Protein AF-X1IFI6-F1 (afdb_monomer_lite)

Foldseek 3Di:
DDDCQQQVQLPDPLQWKKWKAFFADPDLFGQQIAIDSHDDALDPRHPVGGIDIDIQKDQADPPDDPVPDDPQNPAPAFFDPVRNRIGGPDDPVVVVVLCVLQVADEDDHDQFPLPRYHYSLLVQLLVQLLSNDPVNRVVCVVVSNNGDDDDDHHSDSVVSSVSSQNSQQVNCVRVVNQVSCSHCVNVVNDPGPVVCQLDDDDDDPDDADDDDDDPPPQDDPNGGDDDPPPDDRDDD

InterPro domains:
  IPR041635 Type ISP restriction-modification enzyme LLaBIII, C-terminal specificity domain [PF18135] (1-227)

Secondary structure (DSSP, 8-state):
---HHHHGGG-TT----EEEEESS--SSS---EEEESS---TTTT-SSS-EEEEESEE---TTS-TT---GGG---SPPBGGGTTBEE---HHHHHHHHHHHT-EE-SSSS--SSSEE-HHHHHHHHHHHHH-HHHHHHTHHHHHHSS--PPPP--HHHHHHHHHHHHHHHHHHHT-TT-TTSTTTTTSS--TTTT-S------SS--------GGGSEETTEE----TT------

Organism: NCBI:txid412755

Radius of gyration: 20.92 Å; chains: 1; bounding box: 62×53×45 Å

Structure (mmCIF, N/CA/C/O backbone):
data_AF-X1IFI6-F1
#
_entry.id   AF-X1IFI6-F1
#
loop_
_atom_site.group_PDB
_atom_site.id
_atom_site.type_symbol
_atom_site.label_atom_id
_atom_site.label_alt_id
_atom_site.label_comp_id
_atom_site.label_asym_id
_atom_site.label_entity_id
_atom_site.label_seq_id
_atom_site.pdbx_PDB_ins_code
_atom_site.Cartn_x
_atom_site.Cartn_y
_atom_site.Cartn_z
_atom_site.occupancy
_atom_site.B_iso_or_equiv
_atom_site.auth_seq_id
_atom_site.auth_comp_id
_atom_site.auth_asym_id
_atom_site.auth_atom_id
_atom_site.pdbx_PDB_model_num
ATOM 1 N N . MET A 1 1 ? 14.372 17.652 -4.941 1.00 57.59 1 MET A N 1
ATOM 2 C CA . MET A 1 1 ? 14.689 17.939 -3.528 1.00 57.59 1 MET A CA 1
ATOM 3 C C . MET A 1 1 ? 14.088 16.842 -2.670 1.00 57.59 1 MET A C 1
ATOM 5 O O . MET A 1 1 ? 13.014 16.372 -3.042 1.00 57.59 1 MET A O 1
ATOM 9 N N . PRO A 1 2 ? 14.769 16.416 -1.592 1.00 69.88 2 PRO A N 1
ATOM 10 C CA . PRO A 1 2 ? 14.169 15.534 -0.595 1.00 69.88 2 PRO A CA 1
ATOM 11 C C . PRO A 1 2 ? 12.887 16.169 -0.037 1.00 69.88 2 PRO A C 1
ATOM 13 O O . PRO A 1 2 ? 12.758 17.394 -0.029 1.00 69.88 2 PRO A O 1
ATOM 16 N N . ARG A 1 3 ? 11.942 15.328 0.391 1.00 82.50 3 ARG A N 1
ATOM 17 C CA . ARG A 1 3 ? 10.653 15.720 0.984 1.00 82.50 3 ARG A CA 1
ATOM 18 C C . ARG A 1 3 ? 10.618 15.228 2.436 1.00 82.50 3 ARG A C 1
ATOM 20 O O . ARG A 1 3 ? 10.040 14.164 2.682 1.00 82.50 3 ARG A O 1
ATOM 27 N N . PRO A 1 4 ? 11.304 15.901 3.385 1.00 82.94 4 PRO A N 1
ATOM 28 C CA . PRO A 1 4 ? 11.378 15.461 4.781 1.00 82.94 4 PRO A CA 1
ATOM 29 C C . PRO A 1 4 ? 10.005 15.222 5.414 1.00 82.94 4 PRO A C 1
ATOM 31 O O . PRO A 1 4 ? 9.848 14.296 6.204 1.00 82.94 4 PRO A O 1
ATOM 34 N N . GLU A 1 5 ? 9.002 15.999 5.007 1.00 81.81 5 GLU A N 1
ATOM 35 C CA . GLU A 1 5 ? 7.602 15.901 5.418 1.00 81.81 5 GLU A CA 1
ATOM 36 C C . GLU A 1 5 ? 6.941 14.558 5.064 1.00 81.81 5 GLU A C 1
ATOM 38 O O . GLU A 1 5 ? 5.978 14.169 5.712 1.00 81.81 5 GLU A O 1
ATOM 43 N N . ILE A 1 6 ? 7.474 13.818 4.086 1.00 86.75 6 ILE A N 1
ATOM 44 C CA . ILE A 1 6 ? 7.033 12.454 3.749 1.00 86.75 6 ILE A CA 1
ATOM 45 C C . ILE A 1 6 ? 8.035 11.423 4.260 1.00 86.75 6 ILE A C 1
ATOM 47 O O . ILE A 1 6 ? 7.651 10.426 4.868 1.00 86.75 6 ILE A O 1
ATOM 51 N N . MET A 1 7 ? 9.326 11.660 4.020 1.00 88.50 7 MET A N 1
ATOM 52 C CA . MET A 1 7 ? 10.388 10.674 4.229 1.00 88.50 7 MET A CA 1
ATOM 53 C C . MET A 1 7 ? 10.542 10.248 5.696 1.00 88.50 7 MET A C 1
ATOM 55 O O . MET A 1 7 ? 10.889 9.096 5.953 1.00 88.50 7 MET A O 1
ATOM 59 N N . HIS A 1 8 ? 10.235 11.119 6.665 1.00 87.75 8 HIS A N 1
ATOM 60 C CA . HIS A 1 8 ? 10.330 10.775 8.090 1.00 87.75 8 HIS A CA 1
ATOM 61 C C . HIS A 1 8 ? 9.394 9.629 8.518 1.00 87.75 8 HIS A C 1
ATOM 63 O O . HIS A 1 8 ? 9.669 8.950 9.511 1.00 87.75 8 HIS A O 1
ATOM 69 N N . ASN A 1 9 ? 8.323 9.376 7.755 1.00 90.56 9 ASN A N 1
ATOM 70 C CA . ASN A 1 9 ? 7.377 8.283 7.997 1.00 90.56 9 ASN A CA 1
ATOM 71 C C . ASN A 1 9 ? 7.974 6.892 7.728 1.00 90.56 9 ASN A C 1
ATOM 73 O O . ASN A 1 9 ? 7.346 5.890 8.059 1.00 90.56 9 ASN A O 1
ATOM 77 N N . PHE A 1 10 ? 9.175 6.828 7.146 1.00 91.44 10 PHE A N 1
ATOM 78 C CA . PHE A 1 10 ? 9.903 5.593 6.839 1.00 91.44 10 PHE A CA 1
ATOM 79 C C . PHE A 1 10 ? 11.212 5.450 7.638 1.00 91.44 10 PHE A C 1
ATOM 81 O O . PHE A 1 10 ? 11.933 4.470 7.473 1.00 91.44 10 PHE A O 1
ATOM 88 N N . LEU A 1 11 ? 11.552 6.422 8.494 1.00 89.12 11 LEU A N 1
ATOM 89 C CA . LEU A 1 11 ? 12.776 6.395 9.304 1.00 89.12 11 LEU A CA 1
ATOM 90 C C . LEU A 1 11 ? 12.615 5.557 10.578 1.00 89.12 11 LEU A C 1
ATOM 92 O O . LEU A 1 11 ? 11.513 5.401 11.096 1.00 89.12 11 LEU A O 1
ATOM 96 N N . GLY A 1 12 ? 13.736 5.085 11.131 1.00 79.06 12 GLY A N 1
ATOM 97 C CA . GLY A 1 12 ? 13.790 4.505 12.479 1.00 79.06 12 GLY A CA 1
ATOM 98 C C . GLY A 1 12 ? 13.181 3.109 12.610 1.00 79.06 12 GLY A C 1
ATOM 99 O O . GLY A 1 12 ? 12.705 2.769 13.686 1.00 79.06 12 GLY A O 1
ATOM 100 N N . ASN A 1 13 ? 13.162 2.317 11.529 1.00 70.88 13 ASN A N 1
ATOM 101 C CA . ASN A 1 13 ? 12.618 0.950 11.507 1.00 70.88 13 ASN A CA 1
ATOM 102 C C . ASN A 1 13 ? 11.169 0.841 12.016 1.00 70.88 13 ASN A C 1
ATOM 104 O O . ASN A 1 13 ? 10.753 -0.198 12.516 1.00 70.88 13 ASN A O 1
ATOM 108 N N . LYS A 1 14 ? 10.374 1.904 11.841 1.00 78.44 14 LYS A N 1
ATOM 109 C CA . LYS A 1 14 ? 8.977 1.987 12.295 1.00 78.44 14 LYS A CA 1
ATOM 110 C C . LYS A 1 14 ? 8.018 1.000 11.608 1.00 78.44 14 LYS A C 1
ATOM 112 O O . LYS A 1 14 ? 6.869 0.900 12.029 1.00 78.44 14 LYS A O 1
ATOM 117 N N . GLY A 1 15 ? 8.466 0.306 10.556 1.00 84.00 15 GLY A N 1
ATOM 118 C CA . GLY A 1 15 ? 7.678 -0.702 9.843 1.00 84.00 15 GLY A CA 1
ATOM 119 C C . GLY A 1 15 ? 6.457 -0.115 9.132 1.00 84.00 15 GLY A C 1
ATOM 120 O O . GLY A 1 15 ? 5.329 -0.505 9.423 1.00 84.00 15 GLY A O 1
ATOM 121 N N . ASN A 1 16 ? 6.674 0.837 8.221 1.00 93.50 16 ASN A N 1
ATOM 122 C CA . ASN A 1 16 ? 5.611 1.464 7.430 1.00 93.50 16 ASN A CA 1
ATOM 123 C C . ASN A 1 16 ? 5.597 0.922 5.996 1.00 93.50 16 ASN A C 1
ATOM 125 O O . ASN A 1 16 ? 6.644 0.555 5.470 1.00 93.50 16 ASN A O 1
ATOM 129 N N . LEU A 1 17 ? 4.429 0.914 5.357 1.00 95.81 17 LEU A N 1
ATOM 130 C CA . LEU A 1 17 ? 4.275 0.601 3.937 1.00 95.81 17 LEU A CA 1
ATOM 131 C C . LEU A 1 17 ? 4.075 1.892 3.150 1.00 95.81 17 LEU A C 1
ATOM 133 O O . LEU A 1 17 ? 3.423 2.820 3.616 1.00 95.81 17 LEU A O 1
ATOM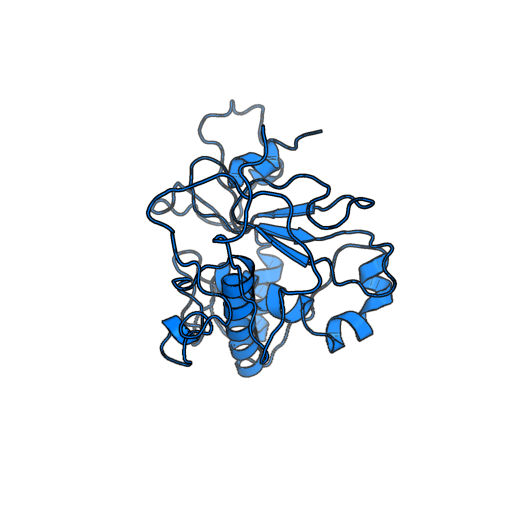 137 N N . GLY A 1 18 ? 4.630 1.956 1.948 1.00 96.50 18 GLY A N 1
ATOM 138 C CA . GLY A 1 18 ? 4.489 3.081 1.038 1.00 96.50 18 GLY A CA 1
ATOM 139 C C . GLY A 1 18 ? 4.121 2.601 -0.352 1.00 96.50 18 GLY A C 1
ATOM 140 O O . GLY A 1 18 ? 4.789 1.726 -0.898 1.00 96.50 18 GLY A O 1
ATOM 141 N N . LEU A 1 19 ? 3.079 3.186 -0.937 1.00 97.50 19 LEU A N 1
ATOM 142 C CA . LEU A 1 19 ? 2.723 2.949 -2.330 1.00 97.50 19 LEU A CA 1
ATOM 143 C C . LEU A 1 19 ? 3.492 3.923 -3.221 1.00 97.50 19 LEU A C 1
ATOM 145 O O . LEU A 1 19 ? 3.239 5.129 -3.199 1.00 97.50 19 LEU A O 1
ATOM 149 N N . CYS A 1 20 ? 4.407 3.393 -4.020 1.00 96.69 20 CYS A N 1
ATOM 150 C CA . CYS A 1 20 ? 5.098 4.118 -5.071 1.00 96.69 20 CYS A CA 1
ATOM 151 C C . CYS A 1 20 ? 4.259 4.115 -6.353 1.00 96.69 20 CYS A C 1
ATOM 153 O O . CYS A 1 20 ? 3.828 3.056 -6.810 1.00 96.69 20 CYS A O 1
ATOM 155 N N . PHE A 1 21 ? 4.068 5.284 -6.967 1.00 95.12 21 PHE A N 1
ATOM 156 C CA . PHE A 1 21 ? 3.337 5.413 -8.233 1.00 95.12 21 PHE A CA 1
ATOM 157 C C . PHE A 1 21 ? 3.748 6.658 -9.032 1.00 95.12 21 PHE A C 1
ATOM 159 O O . PHE A 1 21 ? 4.293 7.625 -8.495 1.00 95.12 21 PHE A O 1
ATOM 166 N N . ILE A 1 22 ? 3.440 6.674 -10.329 1.00 93.50 22 ILE A N 1
ATOM 167 C CA . ILE A 1 22 ? 3.661 7.832 -11.208 1.00 93.50 22 ILE A CA 1
ATOM 168 C C . ILE A 1 22 ? 2.318 8.511 -11.494 1.00 93.50 22 ILE A C 1
ATOM 170 O O . ILE A 1 22 ? 1.383 7.863 -11.947 1.00 93.50 22 ILE A O 1
ATOM 174 N N . ARG A 1 23 ? 2.226 9.828 -11.263 1.00 90.31 23 ARG A N 1
ATOM 175 C CA . ARG A 1 23 ? 1.002 10.612 -11.534 1.00 90.31 23 ARG A CA 1
ATOM 176 C C . ARG A 1 23 ? 0.729 10.806 -13.029 1.00 90.31 23 ARG A C 1
ATOM 178 O O . ARG A 1 23 ? -0.414 10.909 -13.438 1.00 90.31 23 ARG A O 1
ATOM 185 N N . ARG A 1 24 ? 1.783 10.962 -13.829 1.00 88.31 24 ARG A N 1
ATOM 186 C CA . ARG A 1 24 ? 1.699 11.222 -15.272 1.00 88.31 24 ARG A CA 1
ATOM 187 C C . ARG A 1 24 ? 2.646 10.290 -16.005 1.00 88.31 24 ARG A C 1
ATOM 189 O O . ARG A 1 24 ? 3.791 10.657 -16.258 1.00 88.31 24 ARG A O 1
ATOM 196 N N . SER A 1 25 ? 2.202 9.056 -16.227 1.00 85.56 25 SER A N 1
ATOM 197 C CA . SER A 1 25 ? 3.025 8.056 -16.905 1.00 85.56 25 SER A CA 1
ATOM 198 C C . SER A 1 25 ? 3.090 8.346 -18.401 1.00 85.56 25 SER A C 1
ATOM 200 O O . SER A 1 25 ? 2.081 8.640 -19.036 1.00 85.56 25 SER A O 1
ATOM 202 N N . ARG A 1 26 ? 4.292 8.236 -18.970 1.00 83.06 26 ARG A N 1
ATOM 203 C CA . ARG A 1 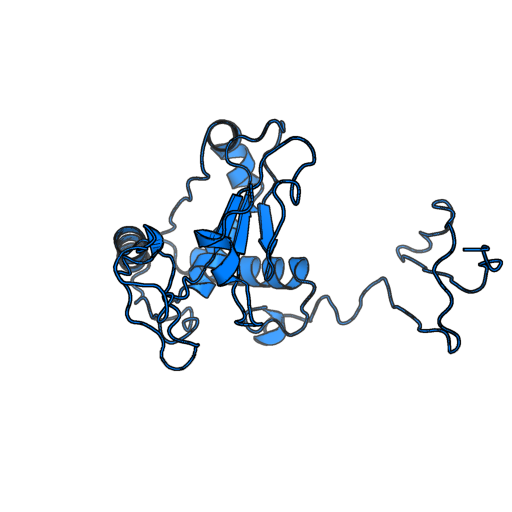26 ? 4.514 8.303 -20.423 1.00 83.06 26 ARG A CA 1
ATOM 204 C C . ARG A 1 26 ? 4.417 6.944 -21.109 1.00 83.06 26 ARG A C 1
ATOM 206 O O . ARG A 1 26 ? 4.484 6.879 -22.334 1.00 83.06 26 ARG A O 1
ATOM 213 N N . GLY A 1 27 ? 4.311 5.867 -20.333 1.00 80.00 27 GLY A N 1
ATOM 214 C CA . GLY A 1 27 ? 4.168 4.521 -20.868 1.00 80.00 27 GLY A CA 1
ATOM 215 C C . GLY A 1 27 ? 2.843 4.349 -21.607 1.00 80.00 27 GLY A C 1
ATOM 216 O O . GLY A 1 27 ? 1.820 4.911 -21.219 1.00 80.00 27 GLY A O 1
ATOM 217 N N . GLN A 1 28 ? 2.851 3.526 -22.658 1.00 79.56 28 GLN A N 1
ATOM 218 C CA . GLN A 1 28 ? 1.612 3.108 -23.325 1.00 79.56 28 GLN A CA 1
ATOM 219 C C . GLN A 1 28 ? 0.710 2.320 -22.366 1.00 79.56 28 GLN A C 1
ATOM 221 O O . GLN A 1 28 ? -0.505 2.509 -22.359 1.00 79.56 28 GLN A O 1
ATOM 226 N N . VAL A 1 29 ? 1.332 1.501 -21.513 1.00 83.38 29 VAL A N 1
ATOM 227 C CA . VAL A 1 29 ? 0.691 0.768 -20.420 1.00 83.38 29 VAL A CA 1
ATOM 228 C C . VAL A 1 29 ? 1.174 1.350 -19.098 1.00 83.38 29 VAL A C 1
ATOM 230 O O . VAL A 1 29 ? 2.378 1.429 -18.853 1.00 83.38 29 VAL A O 1
ATOM 233 N N . VAL A 1 30 ? 0.241 1.746 -18.233 1.00 87.75 30 VAL A N 1
ATOM 234 C CA . VAL A 1 30 ? 0.571 2.247 -16.895 1.00 87.75 30 VAL A CA 1
ATOM 235 C C . VAL A 1 30 ? 0.668 1.069 -15.936 1.00 87.75 30 VAL A C 1
ATOM 237 O O . VAL A 1 30 ? -0.348 0.559 -15.485 1.00 87.75 30 VAL A O 1
ATOM 240 N N . SER A 1 31 ? 1.884 0.618 -15.637 1.00 87.81 31 SER A N 1
ATOM 241 C CA . SER A 1 31 ? 2.146 -0.506 -14.719 1.00 87.81 31 SER A CA 1
ATOM 242 C C . SER A 1 31 ? 3.127 -0.160 -13.600 1.00 87.81 31 SER A C 1
ATOM 244 O O . SER A 1 31 ? 3.593 -1.039 -12.886 1.00 87.81 31 SER A O 1
ATOM 246 N N . ASN A 1 32 ? 3.485 1.115 -13.476 1.00 92.06 32 ASN A N 1
ATOM 247 C CA . ASN A 1 32 ? 4.507 1.599 -12.560 1.00 92.06 32 ASN A CA 1
ATOM 248 C C . ASN A 1 32 ? 3.911 1.805 -11.160 1.00 92.06 32 ASN A C 1
ATOM 250 O O . ASN A 1 32 ? 3.729 2.940 -10.716 1.00 92.06 32 ASN A O 1
ATOM 254 N N . PHE A 1 33 ? 3.586 0.701 -10.493 1.00 95.56 33 PHE A N 1
ATOM 255 C CA . PHE A 1 33 ? 3.159 0.661 -9.099 1.00 95.56 33 PHE A CA 1
ATOM 256 C C . PHE A 1 33 ? 4.096 -0.265 -8.336 1.00 95.56 33 PHE A C 1
ATOM 258 O O . PHE A 1 33 ? 4.398 -1.359 -8.800 1.00 95.56 33 PHE A O 1
ATOM 265 N N . PHE A 1 34 ? 4.575 0.167 -7.177 1.00 97.31 34 PHE A N 1
ATOM 266 C CA . PHE A 1 34 ? 5.454 -0.658 -6.353 1.00 97.31 34 PHE A CA 1
ATOM 267 C C . PHE A 1 34 ? 5.228 -0.364 -4.877 1.00 97.31 34 PHE A C 1
ATOM 269 O O . PHE A 1 34 ? 4.773 0.722 -4.528 1.00 97.31 34 PHE A O 1
ATOM 276 N N . VAL A 1 35 ? 5.507 -1.331 -4.012 1.00 97.75 35 VAL A N 1
ATOM 277 C CA . VAL A 1 35 ? 5.446 -1.142 -2.561 1.00 97.75 35 VAL A CA 1
ATOM 278 C C . VAL A 1 35 ? 6.858 -0.941 -2.025 1.00 97.75 35 VAL A C 1
ATOM 280 O O . VAL A 1 35 ? 7.797 -1.577 -2.484 1.00 97.75 35 VAL A O 1
ATOM 283 N N . SER A 1 36 ? 7.028 -0.055 -1.052 1.00 95.44 36 SER A N 1
ATOM 284 C CA . SER A 1 36 ? 8.302 0.137 -0.362 1.00 95.44 36 SER A CA 1
ATOM 285 C C . SER A 1 36 ? 8.091 0.228 1.141 1.00 95.44 36 SER A C 1
ATOM 287 O O . SER A 1 36 ? 7.127 0.835 1.602 1.00 95.44 36 SER A O 1
ATOM 289 N N . LYS A 1 37 ? 9.032 -0.326 1.909 1.00 94.75 37 LYS A N 1
ATOM 290 C CA . LYS A 1 37 ? 9.160 -0.096 3.358 1.00 94.75 37 LYS A CA 1
ATOM 291 C C . LYS A 1 37 ? 10.175 0.989 3.715 1.00 94.75 37 LYS A C 1
ATOM 293 O O . LYS A 1 37 ? 10.352 1.332 4.882 1.00 94.75 37 LYS A O 1
ATOM 298 N N . HIS A 1 38 ? 10.847 1.534 2.707 1.00 92.81 38 HIS A N 1
ATOM 299 C CA . HIS A 1 38 ? 11.982 2.430 2.862 1.00 92.81 38 HIS A CA 1
ATOM 300 C C . HIS A 1 38 ? 11.767 3.744 2.120 1.00 92.81 38 HIS A C 1
ATOM 302 O O . HIS A 1 38 ? 10.910 3.865 1.240 1.00 92.81 38 HIS A O 1
ATOM 308 N N . ILE A 1 39 ? 12.602 4.727 2.457 1.00 92.81 39 ILE A N 1
ATOM 309 C CA . ILE A 1 39 ? 12.714 5.959 1.682 1.00 92.81 39 ILE A CA 1
ATOM 310 C C . ILE A 1 39 ? 13.127 5.595 0.258 1.00 92.81 39 ILE A C 1
ATOM 312 O O . ILE A 1 39 ? 14.139 4.932 0.045 1.00 92.81 39 ILE A O 1
ATOM 316 N N . THR A 1 40 ? 12.352 6.071 -0.707 1.00 91.56 40 THR A N 1
ATOM 317 C CA . THR A 1 40 ? 12.642 5.900 -2.126 1.00 91.56 40 THR A CA 1
ATOM 318 C C . THR A 1 40 ? 13.089 7.214 -2.739 1.00 91.56 40 THR A C 1
ATOM 320 O O . THR A 1 40 ? 12.649 8.298 -2.339 1.00 91.56 40 THR A O 1
ATOM 323 N N . ASP A 1 41 ? 13.938 7.127 -3.755 1.00 91.25 41 ASP A N 1
ATOM 324 C CA . ASP A 1 41 ? 14.225 8.265 -4.610 1.00 91.25 41 ASP A CA 1
ATOM 325 C C . ASP A 1 41 ? 13.118 8.442 -5.671 1.00 91.25 41 ASP A C 1
ATOM 327 O O . ASP A 1 41 ? 12.197 7.633 -5.806 1.00 91.25 41 ASP A O 1
ATOM 331 N N . LYS A 1 42 ? 13.191 9.536 -6.433 1.00 90.19 42 LYS A N 1
ATOM 332 C CA . LYS A 1 42 ? 12.172 9.873 -7.438 1.00 90.19 42 LYS A CA 1
ATOM 333 C C . LYS A 1 42 ? 12.167 8.932 -8.651 1.00 90.19 42 LYS A C 1
ATOM 335 O O . LYS A 1 42 ? 11.184 8.929 -9.380 1.00 90.19 42 LYS A O 1
ATOM 340 N N . THR A 1 43 ? 13.249 8.197 -8.899 1.00 92.19 43 THR A N 1
ATOM 341 C CA . THR A 1 43 ? 13.441 7.355 -10.088 1.00 92.19 43 THR A CA 1
ATOM 342 C C . THR A 1 43 ? 13.202 5.868 -9.842 1.00 92.19 43 THR A C 1
ATOM 344 O O . THR A 1 43 ? 13.308 5.083 -10.781 1.00 92.19 43 THR A O 1
ATOM 347 N N . ILE A 1 44 ? 12.787 5.487 -8.627 1.00 92.88 44 ILE A N 1
ATOM 348 C CA . ILE A 1 44 ? 12.523 4.095 -8.220 1.00 92.88 44 ILE A CA 1
ATOM 349 C C . ILE A 1 44 ? 11.631 3.307 -9.197 1.00 92.88 44 ILE A C 1
ATOM 351 O O . ILE A 1 44 ? 11.779 2.099 -9.330 1.00 92.88 44 ILE A O 1
ATOM 355 N N . LEU A 1 45 ? 10.726 3.984 -9.913 1.00 92.38 45 LEU A N 1
ATOM 356 C CA . LEU A 1 45 ? 9.826 3.362 -10.894 1.00 92.38 45 LEU A CA 1
ATOM 357 C C . LEU A 1 45 ? 10.188 3.623 -12.360 1.00 92.38 45 LEU A C 1
ATOM 359 O O . LEU A 1 45 ? 9.651 2.961 -13.249 1.00 92.38 45 LEU A O 1
ATOM 363 N N . SER A 1 46 ? 10.988 4.652 -12.629 1.00 89.81 46 SER A N 1
ATOM 364 C CA . SER A 1 46 ? 11.300 5.128 -13.977 1.00 89.81 46 SER A CA 1
ATOM 365 C C . SER A 1 46 ? 12.462 6.109 -13.904 1.00 89.81 46 SER A C 1
ATOM 367 O O . SER A 1 46 ? 12.427 7.065 -13.132 1.00 89.81 46 SER A O 1
ATOM 369 N N . SER A 1 47 ? 13.465 5.927 -14.761 1.00 88.56 47 SER A N 1
ATOM 370 C CA . SER A 1 47 ? 14.584 6.870 -14.889 1.00 88.56 47 SER A CA 1
ATOM 371 C C . SER A 1 47 ? 14.165 8.215 -15.480 1.00 88.56 47 SER A C 1
ATOM 373 O O . SER A 1 47 ? 14.898 9.199 -15.379 1.00 88.56 47 SER A O 1
ATOM 375 N N . LEU A 1 48 ? 12.995 8.260 -16.114 1.00 87.50 48 LEU A N 1
ATOM 376 C CA . LEU A 1 48 ? 12.529 9.435 -16.818 1.00 87.50 48 LEU A CA 1
ATOM 377 C C . LEU A 1 48 ? 11.470 10.185 -15.998 1.00 87.50 48 LEU A C 1
ATOM 379 O O . LEU A 1 48 ? 11.375 11.409 -16.129 1.00 87.50 48 LEU A O 1
ATOM 383 N N . ASP A 1 49 ? 10.622 9.488 -15.237 1.00 88.81 49 ASP A N 1
ATOM 384 C CA . ASP A 1 49 ? 9.463 10.064 -14.542 1.00 88.81 49 ASP A CA 1
ATOM 385 C C . ASP A 1 49 ? 9.750 10.353 -13.065 1.00 88.81 49 ASP A C 1
ATOM 387 O O . ASP A 1 49 ? 10.706 9.853 -12.481 1.00 88.81 49 ASP A O 1
ATOM 391 N N . ASN A 1 50 ? 8.889 11.161 -12.445 1.00 90.31 50 ASN A N 1
ATOM 392 C CA . ASN A 1 50 ? 8.945 11.405 -11.007 1.00 90.31 50 ASN A CA 1
ATOM 393 C C . ASN A 1 50 ? 7.934 10.494 -10.298 1.00 90.31 50 ASN A C 1
ATOM 395 O O . ASN A 1 50 ? 6.722 10.733 -10.364 1.00 90.31 50 ASN A O 1
ATOM 399 N N . ALA A 1 51 ? 8.442 9.474 -9.613 1.00 92.62 51 ALA A N 1
ATOM 400 C CA . ALA A 1 51 ? 7.669 8.655 -8.696 1.00 92.62 51 ALA A CA 1
ATOM 401 C C . ALA A 1 51 ? 7.249 9.469 -7.463 1.00 92.62 51 ALA A C 1
ATOM 403 O O . ALA A 1 51 ? 7.992 10.308 -6.948 1.00 92.62 51 ALA A O 1
ATOM 404 N N . ASN A 1 52 ? 6.038 9.197 -6.996 1.00 93.00 52 ASN A N 1
ATOM 405 C CA . ASN A 1 52 ? 5.495 9.650 -5.724 1.00 93.00 52 ASN A CA 1
ATOM 406 C C . ASN A 1 52 ? 5.458 8.450 -4.784 1.00 93.00 52 ASN A C 1
ATOM 408 O O . ASN A 1 52 ? 5.353 7.320 -5.254 1.00 93.00 52 ASN A O 1
ATOM 412 N N . ILE A 1 53 ? 5.503 8.700 -3.479 1.00 93.88 53 ILE A N 1
ATOM 413 C CA . ILE A 1 53 ? 5.298 7.680 -2.453 1.00 93.88 53 ILE A CA 1
ATOM 414 C C . ILE A 1 53 ? 4.204 8.154 -1.498 1.00 93.88 53 ILE A C 1
ATOM 416 O O . ILE A 1 53 ? 4.286 9.258 -0.958 1.00 93.88 53 ILE A O 1
ATOM 420 N N . ALA A 1 54 ? 3.172 7.333 -1.319 1.00 94.25 54 ALA A N 1
ATOM 421 C CA . ALA A 1 54 ? 2.111 7.554 -0.344 1.00 94.25 54 ALA A CA 1
ATOM 422 C C . ALA A 1 54 ? 2.307 6.584 0.833 1.00 94.25 54 ALA A C 1
ATOM 424 O O . ALA A 1 54 ? 2.102 5.383 0.644 1.00 94.25 54 ALA A O 1
ATOM 425 N N . PRO A 1 55 ? 2.738 7.057 2.019 1.00 94.81 55 PRO A N 1
ATOM 426 C CA . PRO A 1 55 ? 2.838 6.204 3.199 1.00 94.81 55 PRO A CA 1
ATOM 427 C C . PRO A 1 55 ? 1.444 5.766 3.657 1.00 94.81 55 PRO A C 1
ATOM 429 O O . PRO A 1 55 ? 0.506 6.560 3.601 1.00 94.81 55 PRO A O 1
ATOM 432 N N . LEU A 1 56 ? 1.317 4.530 4.137 1.00 95.56 56 LEU A N 1
ATOM 433 C CA . LEU A 1 56 ? 0.093 4.003 4.739 1.00 95.56 56 LEU A CA 1
ATOM 434 C C . LEU A 1 56 ? -0.177 4.655 6.097 1.00 95.56 56 LEU A C 1
ATOM 436 O O . LEU A 1 56 ? -1.324 4.943 6.427 1.00 95.56 56 LEU A O 1
ATOM 440 N N . TYR A 1 57 ? 0.883 4.915 6.861 1.00 94.00 57 TYR A N 1
ATOM 441 C CA . TYR A 1 57 ? 0.809 5.575 8.159 1.00 94.00 57 TYR A CA 1
ATOM 442 C C . TYR A 1 57 ? 1.579 6.892 8.185 1.00 94.00 57 TYR A C 1
ATOM 444 O O . TYR A 1 57 ? 2.684 6.981 7.645 1.00 94.00 57 TYR A O 1
ATOM 452 N N . ILE A 1 58 ? 1.021 7.888 8.870 1.00 91.94 58 ILE A N 1
ATOM 453 C CA . ILE A 1 58 ? 1.731 9.098 9.283 1.00 91.94 58 ILE A CA 1
ATOM 454 C C . ILE A 1 58 ? 2.218 8.915 10.720 1.00 91.94 58 ILE A C 1
ATOM 456 O O . ILE A 1 58 ? 1.514 8.355 11.559 1.00 91.94 58 ILE A O 1
ATOM 460 N N . TYR A 1 59 ? 3.427 9.387 11.003 1.00 88.19 59 TYR A N 1
ATOM 461 C CA . TYR A 1 59 ? 4.026 9.417 12.331 1.00 88.19 59 TYR A CA 1
ATOM 462 C C . TYR A 1 59 ? 4.177 10.877 12.751 1.00 88.19 59 TYR A C 1
ATOM 464 O O . TYR A 1 59 ? 5.180 11.495 12.382 1.00 88.19 59 TYR A O 1
ATOM 472 N N . PRO A 1 60 ? 3.202 11.428 13.498 1.00 79.69 60 PRO A N 1
ATOM 473 C CA . PRO A 1 60 ? 3.234 12.816 13.933 1.00 79.69 60 PRO A CA 1
ATOM 474 C C . PRO A 1 60 ? 4.541 13.125 14.659 1.00 79.69 60 PRO A C 1
ATOM 476 O O . PRO A 1 60 ? 4.988 12.365 15.523 1.00 79.69 60 PRO A O 1
ATOM 479 N N . ASN A 1 61 ? 5.174 14.235 14.293 1.00 70.12 61 ASN A N 1
ATOM 480 C CA . ASN A 1 61 ? 6.424 14.641 14.911 1.00 70.12 61 ASN A CA 1
ATOM 481 C C . ASN A 1 61 ? 6.121 15.323 16.253 1.00 70.12 61 ASN A C 1
ATOM 483 O O . ASN A 1 61 ? 5.701 16.477 16.292 1.00 70.12 61 ASN A O 1
ATOM 487 N N . ILE A 1 62 ? 6.296 14.590 17.354 1.00 58.66 62 ILE A N 1
ATOM 488 C CA . ILE A 1 62 ? 5.997 15.078 18.711 1.00 58.66 62 ILE A CA 1
ATOM 489 C C . ILE A 1 62 ? 6.964 16.215 19.113 1.00 58.66 62 ILE A C 1
ATOM 491 O O . ILE A 1 62 ? 6.592 17.084 19.896 1.00 58.66 62 ILE A O 1
ATOM 495 N N . ASP A 1 63 ? 8.160 16.261 18.510 1.00 53.94 63 ASP A N 1
ATOM 496 C CA . ASP A 1 63 ? 9.252 17.176 18.876 1.00 53.94 63 ASP A CA 1
ATOM 497 C C . ASP A 1 63 ? 9.384 18.421 17.976 1.00 53.94 63 ASP A C 1
ATOM 499 O O . ASP A 1 63 ? 10.291 19.234 18.167 1.00 53.94 63 ASP A O 1
ATOM 503 N N . SER A 1 64 ? 8.526 18.606 16.966 1.00 52.28 64 SER A N 1
ATOM 504 C CA . SER A 1 64 ? 8.593 19.814 16.132 1.00 52.28 64 SER A CA 1
ATOM 505 C C . SER A 1 64 ? 7.854 20.979 16.783 1.00 52.28 64 SER A C 1
ATOM 507 O O . SER A 1 64 ? 6.655 20.873 17.037 1.00 52.28 64 SER A O 1
ATOM 509 N N . ASP A 1 65 ? 8.559 22.102 16.980 1.00 50.31 65 ASP A N 1
ATOM 510 C CA . ASP A 1 65 ? 7.992 23.408 17.341 1.00 50.31 65 ASP A CA 1
ATOM 511 C C . ASP A 1 65 ? 6.611 23.608 16.705 1.00 50.31 65 ASP A C 1
ATOM 513 O O . ASP A 1 65 ? 6.448 23.420 15.495 1.00 50.31 65 ASP A O 1
ATOM 517 N N . ALA A 1 66 ? 5.632 24.063 17.492 1.00 51.12 66 ALA A N 1
ATOM 518 C CA . ALA A 1 66 ? 4.238 24.262 17.077 1.00 51.12 66 ALA A CA 1
ATOM 519 C C . ALA A 1 66 ? 4.053 25.116 15.797 1.00 51.12 66 ALA A C 1
ATOM 521 O O . ALA A 1 66 ? 2.969 25.135 15.214 1.00 51.12 66 ALA A O 1
ATOM 522 N N . HIS A 1 67 ? 5.111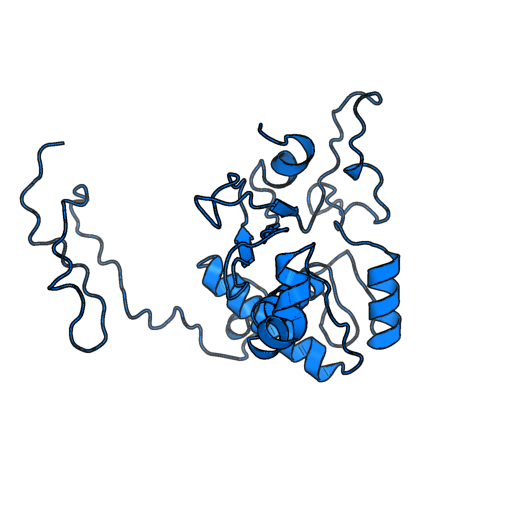 25.796 15.342 1.00 47.31 67 HIS A N 1
ATOM 523 C CA . HIS A 1 67 ? 5.187 26.602 14.127 1.00 47.31 67 HIS A CA 1
ATOM 524 C C . HIS A 1 67 ? 5.575 25.835 12.842 1.00 47.31 67 HIS A C 1
ATOM 526 O O . HIS A 1 67 ? 5.567 26.439 11.771 1.00 47.31 67 HIS A O 1
ATOM 532 N N . LYS A 1 68 ? 5.887 24.530 12.900 1.00 53.59 68 LYS A N 1
ATOM 533 C CA . LYS A 1 68 ? 6.218 23.684 11.729 1.00 53.59 68 LYS A CA 1
ATOM 534 C C . LYS A 1 68 ? 5.235 22.524 11.528 1.00 53.59 68 LYS A C 1
ATOM 536 O O . LYS A 1 68 ? 5.652 21.425 11.177 1.00 53.59 68 LYS A O 1
ATOM 541 N N . LYS A 1 69 ? 3.935 22.758 11.727 1.00 56.03 69 LYS A N 1
ATOM 542 C CA . LYS A 1 69 ? 2.915 21.753 11.394 1.00 56.03 69 LYS A CA 1
ATOM 543 C C . LYS A 1 69 ? 2.909 21.496 9.885 1.00 56.03 69 LYS A C 1
ATOM 545 O O . LYS A 1 69 ? 2.629 22.398 9.095 1.00 56.03 69 LYS A O 1
ATOM 550 N N . SER A 1 70 ? 3.242 20.275 9.492 1.00 62.00 70 SER A N 1
ATOM 551 C CA . SER A 1 70 ? 3.034 19.758 8.145 1.00 62.00 70 SER A CA 1
ATOM 552 C C . SER A 1 70 ? 1.533 19.693 7.856 1.00 62.00 70 SER A C 1
ATOM 554 O O . SER A 1 70 ? 0.732 19.456 8.757 1.00 62.00 70 SER A O 1
ATOM 556 N N . PHE A 1 71 ? 1.130 19.826 6.589 1.00 60.34 71 PHE A N 1
ATOM 557 C CA . PHE A 1 71 ? -0.254 19.552 6.162 1.00 60.34 71 PHE A CA 1
ATOM 558 C C . PHE A 1 71 ? -0.729 18.145 6.585 1.00 60.34 71 PHE A C 1
ATOM 560 O O . PHE A 1 71 ? -1.917 17.909 6.778 1.00 60.34 71 PHE A O 1
ATOM 567 N N . LEU A 1 72 ? 0.210 17.213 6.764 1.00 64.38 72 LEU A N 1
ATOM 568 C CA . LEU A 1 72 ? -0.061 15.842 7.195 1.00 64.38 72 LEU A CA 1
ATOM 569 C C . LEU A 1 72 ? -0.264 15.695 8.712 1.00 64.38 72 LEU A C 1
ATOM 571 O O . LEU A 1 72 ? -0.688 14.632 9.151 1.00 64.38 72 LEU A O 1
ATOM 575 N N . ASP A 1 73 ? -0.003 16.739 9.507 1.00 62.03 73 ASP A N 1
ATOM 576 C CA . ASP A 1 73 ? -0.178 16.703 10.968 1.00 62.03 73 ASP A CA 1
ATOM 577 C C . ASP A 1 73 ? -1.638 16.949 11.395 1.00 62.03 73 ASP A C 1
ATOM 579 O O . ASP A 1 73 ? -1.982 16.830 12.571 1.00 62.03 73 ASP A O 1
ATOM 583 N 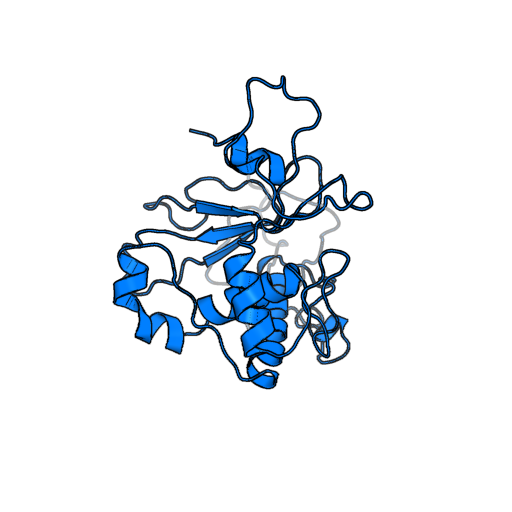N . THR A 1 74 ? -2.525 17.284 10.454 1.00 63.31 74 THR A N 1
ATOM 584 C CA . THR A 1 74 ? -3.979 17.274 10.663 1.00 63.31 74 THR A CA 1
ATOM 585 C C . THR A 1 74 ? -4.497 15.843 10.545 1.00 63.31 74 THR A C 1
ATOM 587 O O . THR A 1 74 ? -4.876 15.385 9.471 1.00 63.31 74 THR A O 1
ATOM 590 N N . THR A 1 75 ? -4.470 15.109 11.657 1.00 67.31 75 THR A N 1
ATOM 591 C CA . THR A 1 75 ? -4.860 13.695 11.697 1.00 67.31 75 THR A CA 1
ATOM 592 C C . THR A 1 75 ? -6.325 13.550 12.104 1.00 67.31 75 THR A C 1
ATOM 594 O O . THR A 1 75 ? -6.732 14.067 13.143 1.00 67.31 75 THR A O 1
ATOM 597 N N . HIS A 1 76 ? -7.116 12.807 11.330 1.00 80.81 76 HIS A N 1
ATOM 598 C CA . HIS A 1 76 ? -8.511 12.493 11.679 1.00 80.81 76 HIS A CA 1
ATOM 599 C C . HIS A 1 76 ? -8.657 11.230 12.536 1.00 80.81 76 HIS A C 1
ATOM 601 O O . HIS A 1 76 ? -9.710 10.994 13.121 1.00 80.81 76 HIS A O 1
ATOM 607 N N . TRP A 1 77 ? -7.603 10.418 12.597 1.00 89.69 77 TRP A N 1
ATOM 608 C CA . TRP A 1 77 ? -7.600 9.131 13.278 1.00 89.69 77 TRP A CA 1
ATOM 609 C C . TRP A 1 77 ? -6.912 9.218 14.641 1.00 89.69 77 TRP A C 1
ATOM 611 O O . TRP A 1 77 ? -5.967 9.999 14.791 1.00 89.69 77 TRP A O 1
ATOM 621 N N . PRO A 1 78 ? -7.339 8.407 15.625 1.00 88.12 78 PRO A N 1
ATOM 622 C CA . PRO A 1 78 ? -6.655 8.335 16.907 1.00 88.12 78 PRO A CA 1
ATOM 623 C C . PRO A 1 78 ? -5.240 7.744 16.740 1.00 88.12 78 PRO A C 1
ATOM 625 O O . PRO A 1 78 ? -5.059 6.810 15.953 1.00 88.12 78 PRO A O 1
ATOM 628 N N . PRO A 1 79 ? -4.231 8.260 17.466 1.00 88.19 79 PRO A N 1
ATOM 629 C CA . PRO A 1 79 ? -2.875 7.723 17.421 1.00 88.19 79 PRO A CA 1
ATOM 630 C C . PRO A 1 79 ? -2.792 6.347 18.089 1.00 88.19 79 PRO A C 1
ATOM 632 O O . PRO A 1 79 ? -3.256 6.153 19.213 1.00 88.19 79 PRO A O 1
ATOM 635 N N . ASP A 1 80 ? -2.128 5.403 17.423 1.00 87.94 80 ASP A N 1
ATOM 636 C CA . ASP A 1 80 ? -1.836 4.083 17.982 1.00 87.94 80 ASP A CA 1
ATOM 637 C C . ASP A 1 80 ? -0.624 4.161 18.921 1.00 87.94 80 ASP A C 1
ATOM 639 O O . ASP A 1 80 ? 0.540 4.137 18.502 1.00 87.94 80 ASP A O 1
ATOM 643 N N . VAL A 1 81 ? -0.903 4.240 20.223 1.00 83.00 81 VAL A N 1
ATOM 644 C CA . VAL A 1 81 ? 0.113 4.331 21.285 1.00 83.00 81 VAL A CA 1
ATOM 645 C C . VAL A 1 81 ? 1.052 3.118 21.289 1.00 83.00 81 VAL A C 1
ATOM 647 O O . VAL A 1 81 ? 2.223 3.256 21.642 1.00 83.00 81 VAL A O 1
ATOM 650 N N . LYS A 1 82 ? 0.589 1.937 20.852 1.00 84.31 82 LYS A N 1
ATOM 651 C CA . LYS A 1 82 ? 1.416 0.719 20.807 1.00 84.31 82 LYS A CA 1
ATOM 652 C C . LYS A 1 82 ? 2.401 0.735 19.637 1.00 84.31 82 LYS A C 1
ATOM 654 O O . LYS A 1 82 ? 3.432 0.072 19.710 1.00 84.31 82 LYS A O 1
ATOM 659 N N . LYS A 1 83 ? 2.115 1.498 18.576 1.00 84.19 83 LYS A N 1
ATOM 660 C CA . LYS A 1 83 ? 2.934 1.583 17.354 1.00 84.19 83 LYS A CA 1
ATOM 661 C C . LYS A 1 83 ? 3.467 2.997 17.114 1.00 84.19 83 LYS A C 1
ATOM 663 O O . LYS A 1 83 ? 3.272 3.585 16.051 1.00 84.19 83 LYS A O 1
ATOM 668 N N . CYS A 1 84 ? 4.173 3.531 18.113 1.00 83.06 84 CYS A N 1
ATOM 669 C CA . CYS A 1 84 ? 4.868 4.826 18.056 1.00 83.06 84 CYS A CA 1
ATOM 670 C C . CYS A 1 84 ? 3.962 6.019 17.695 1.00 83.06 84 CYS A C 1
ATOM 672 O O . CYS A 1 84 ? 4.413 6.949 17.027 1.00 83.06 84 CYS A O 1
ATOM 674 N N . GLY A 1 85 ? 2.689 5.987 18.100 1.00 86.00 85 GLY A N 1
ATOM 675 C CA . GLY A 1 85 ? 1.733 7.065 17.844 1.00 86.00 85 GLY A CA 1
ATOM 676 C C . GLY A 1 85 ? 1.331 7.206 16.376 1.00 86.00 85 GLY A C 1
ATOM 677 O O . GLY A 1 85 ? 0.869 8.275 15.982 1.00 86.00 85 GLY A O 1
ATOM 678 N N . ARG A 1 86 ? 1.528 6.164 15.554 1.00 89.81 86 ARG A N 1
ATOM 679 C CA . ARG A 1 86 ? 1.171 6.205 14.131 1.00 89.81 86 ARG A CA 1
ATOM 680 C C . ARG A 1 86 ? -0.331 6.411 13.946 1.00 89.81 86 ARG A C 1
ATOM 682 O O . ARG A 1 86 ? -1.131 5.878 14.712 1.00 89.81 86 ARG A O 1
ATOM 689 N N . VAL A 1 87 ? -0.707 7.118 12.888 1.00 92.06 87 VAL A N 1
ATOM 690 C CA . VAL A 1 87 ? -2.100 7.289 12.452 1.00 92.06 87 VAL A CA 1
ATOM 691 C C . VAL A 1 87 ? -2.251 6.840 10.996 1.00 92.06 87 VAL A C 1
ATOM 693 O O . VAL A 1 87 ? -1.328 7.049 10.203 1.00 92.06 87 VAL A O 1
ATOM 696 N N . PRO A 1 88 ? -3.372 6.217 10.600 1.00 94.25 88 PRO A N 1
ATOM 697 C CA . PRO A 1 88 ? -3.635 5.911 9.197 1.00 94.25 88 PRO A CA 1
ATOM 698 C C . PRO A 1 88 ? -3.622 7.165 8.311 1.00 94.25 88 PRO A C 1
ATOM 700 O O . PRO A 1 88 ? -4.220 8.186 8.645 1.00 94.25 88 PRO A O 1
ATOM 703 N N . ASN A 1 89 ? -2.988 7.078 7.145 1.00 94.12 89 ASN A N 1
ATOM 704 C CA . ASN A 1 89 ? -3.001 8.113 6.112 1.00 94.12 89 ASN A CA 1
ATOM 705 C C . ASN A 1 89 ? -4.164 7.888 5.129 1.00 94.12 89 ASN A C 1
ATOM 707 O O . ASN A 1 89 ? -3.972 7.723 3.924 1.00 94.12 89 ASN A O 1
ATOM 711 N N . LEU A 1 90 ? -5.379 7.792 5.667 1.00 93.38 90 LEU A N 1
ATOM 712 C CA . LEU A 1 90 ? -6.590 7.478 4.912 1.00 93.38 90 LEU A CA 1
ATOM 713 C C . LEU A 1 90 ? -7.624 8.583 5.104 1.00 93.38 90 LEU A C 1
ATOM 715 O O . LEU A 1 90 ? -7.824 9.054 6.223 1.00 93.38 90 LEU A O 1
ATOM 719 N N . ASN A 1 91 ? -8.296 8.984 4.024 1.00 92.50 91 ASN A N 1
ATOM 720 C CA . ASN A 1 91 ? -9.392 9.946 4.108 1.00 92.50 91 ASN A CA 1
ATOM 721 C C . ASN A 1 91 ? -10.598 9.288 4.826 1.00 92.50 91 ASN A C 1
ATOM 723 O O . ASN A 1 91 ? -11.061 8.247 4.353 1.00 92.50 91 ASN A O 1
ATOM 727 N N . PRO A 1 92 ? -11.127 9.867 5.921 1.00 93.19 92 PRO A N 1
ATOM 728 C CA . PRO A 1 92 ? -12.297 9.332 6.621 1.00 93.19 92 PRO A CA 1
ATOM 729 C C . PRO A 1 92 ? -13.542 9.176 5.747 1.00 93.19 92 PRO A C 1
ATOM 731 O O . PRO A 1 92 ? -14.244 8.183 5.886 1.00 93.19 92 PRO A O 1
ATOM 734 N N . GLU A 1 93 ? -13.794 10.100 4.815 1.00 93.44 93 GLU A N 1
ATOM 735 C CA . GLU A 1 93 ? -14.946 10.020 3.902 1.00 93.44 93 GLU A CA 1
ATOM 736 C C . GLU A 1 93 ? -14.843 8.790 2.992 1.00 93.44 93 GLU A C 1
ATOM 738 O O . GLU A 1 93 ? -15.822 8.082 2.770 1.00 93.44 93 GLU A O 1
ATOM 743 N N . PHE A 1 94 ? -13.630 8.492 2.516 1.00 93.56 94 PHE A N 1
ATOM 744 C CA . PHE A 1 94 ? -13.359 7.301 1.712 1.00 93.56 94 PHE A CA 1
ATOM 745 C C . PHE A 1 94 ? -13.576 6.015 2.517 1.00 93.56 94 PHE A C 1
ATOM 747 O O . PHE A 1 94 ? -14.180 5.066 2.021 1.00 93.56 94 PHE A O 1
ATOM 754 N N . VAL A 1 95 ? -13.103 5.984 3.766 1.00 95.38 95 VAL A N 1
ATOM 755 C CA . VAL A 1 95 ? -13.301 4.833 4.657 1.00 95.38 95 VAL A CA 1
ATOM 756 C C . VAL A 1 95 ? -14.786 4.625 4.943 1.00 95.38 95 VAL A C 1
ATOM 758 O O . VAL A 1 95 ? -15.269 3.505 4.812 1.00 95.38 95 VAL A O 1
ATOM 761 N N . GLN A 1 96 ? -15.519 5.700 5.232 1.00 95.75 96 GLN A N 1
ATOM 762 C CA . GLN A 1 96 ? -16.958 5.651 5.473 1.00 95.75 96 GLN A CA 1
ATOM 763 C C . GLN A 1 96 ? -17.726 5.127 4.250 1.00 95.75 96 GLN A C 1
ATOM 765 O O . GLN A 1 96 ? -18.645 4.322 4.398 1.00 95.75 96 GLN A O 1
ATOM 770 N N . GLU A 1 97 ? -17.346 5.535 3.034 1.00 95.88 97 GLU A N 1
ATOM 771 C CA . GLU A 1 97 ? -17.939 4.992 1.807 1.00 95.88 97 GLU A CA 1
ATOM 772 C C . GLU A 1 97 ? -17.683 3.481 1.679 1.00 95.88 97 GLU A C 1
ATOM 774 O O . GLU A 1 97 ? -18.576 2.735 1.266 1.00 95.88 97 GLU A O 1
ATOM 779 N N . MET A 1 98 ? -16.492 3.002 2.063 1.00 95.81 98 MET A N 1
ATOM 780 C CA . MET A 1 98 ? -16.222 1.564 2.084 1.00 95.81 98 MET A CA 1
ATOM 781 C C . MET A 1 98 ? -17.048 0.827 3.140 1.00 95.81 98 MET A C 1
ATOM 783 O O . MET A 1 98 ? -17.617 -0.214 2.820 1.00 95.81 98 MET A O 1
ATOM 787 N N . GLU A 1 99 ? -17.153 1.354 4.364 1.00 96.69 99 GLU A N 1
ATOM 788 C CA . GLU A 1 99 ? -17.984 0.759 5.422 1.00 96.69 99 GLU A CA 1
ATOM 789 C C . GLU A 1 99 ? -19.435 0.603 4.952 1.00 96.69 99 GLU A C 1
ATOM 791 O O . GLU A 1 99 ? -20.028 -0.465 5.092 1.00 96.69 99 GLU A O 1
ATOM 796 N N . GLN A 1 100 ? -19.983 1.637 4.305 1.00 96.75 100 GLN A N 1
ATOM 797 C CA . GLN A 1 100 ? -21.340 1.616 3.753 1.00 96.75 100 GLN A CA 1
ATOM 798 C C . GLN A 1 100 ? -21.516 0.578 2.639 1.00 96.75 100 GLN A C 1
ATOM 800 O O . GLN A 1 100 ? -22.536 -0.108 2.600 1.00 96.75 100 GLN A O 1
ATOM 805 N N . LYS A 1 101 ? -20.549 0.458 1.722 1.00 96.25 101 LYS A N 1
ATOM 806 C CA . LYS A 1 101 ? -20.634 -0.485 0.594 1.00 96.25 101 LYS A CA 1
ATOM 807 C C . LYS A 1 101 ? -20.426 -1.936 1.004 1.00 96.25 101 LYS A C 1
ATOM 809 O O . LYS A 1 101 ? -21.033 -2.813 0.394 1.00 96.25 101 LYS A O 1
ATOM 814 N N . LEU A 1 102 ? -19.554 -2.178 1.979 1.00 96.31 102 LEU A N 1
ATOM 815 C CA . LEU A 1 102 ? -19.176 -3.520 2.419 1.00 96.31 102 LEU A CA 1
ATOM 816 C C . LEU A 1 102 ? -20.034 -4.020 3.584 1.00 96.31 102 LEU A C 1
ATOM 818 O O . LEU A 1 102 ? -20.079 -5.220 3.822 1.00 96.31 102 LEU A O 1
ATOM 822 N N . GLY A 1 103 ? -20.698 -3.131 4.329 1.00 95.75 103 GLY A N 1
ATOM 823 C CA . GLY A 1 103 ? -21.404 -3.509 5.555 1.00 95.75 103 GLY A CA 1
ATOM 824 C C . GLY A 1 103 ? -20.463 -4.027 6.650 1.00 95.75 103 GLY A C 1
ATOM 825 O O . GLY A 1 103 ? -20.865 -4.851 7.467 1.00 95.75 103 GLY A O 1
ATOM 826 N N . MET A 1 104 ? -19.209 -3.572 6.642 1.00 95.81 104 MET A N 1
ATOM 827 C CA . MET A 1 104 ? -18.152 -3.940 7.589 1.00 95.81 104 MET A CA 1
ATOM 828 C C . MET A 1 104 ? -17.689 -2.701 8.356 1.00 95.81 104 MET A C 1
ATOM 830 O O . MET A 1 104 ? -17.855 -1.582 7.875 1.00 95.81 104 MET A O 1
ATOM 834 N N . THR A 1 105 ? -17.070 -2.896 9.519 1.00 96.56 105 THR A N 1
ATOM 835 C CA . THR A 1 105 ? -16.573 -1.797 10.360 1.00 96.56 105 THR A CA 1
ATO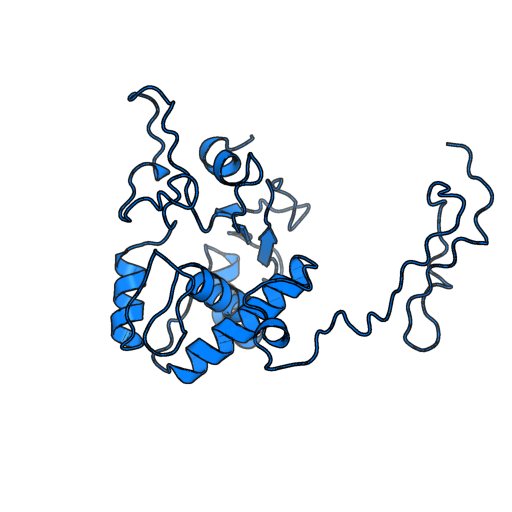M 836 C C . THR A 1 105 ? -15.070 -1.591 10.192 1.00 96.56 105 THR A C 1
ATOM 838 O O . THR A 1 105 ? -14.286 -2.540 10.227 1.00 96.56 105 THR A O 1
ATOM 841 N N . PHE A 1 106 ? -14.645 -0.342 10.042 1.00 96.44 106 PHE A N 1
ATOM 842 C CA . PHE A 1 106 ? -13.233 0.001 9.987 1.00 96.44 106 PHE A CA 1
ATOM 843 C C . PHE A 1 106 ? -12.603 -0.006 11.383 1.00 96.44 106 PHE A C 1
ATOM 845 O O . PHE A 1 106 ? -13.160 0.533 12.339 1.00 96.44 106 PHE A O 1
ATOM 852 N N . THR A 1 107 ? -11.405 -0.578 11.501 1.00 94.12 107 THR A N 1
ATOM 853 C CA . THR A 1 107 ? -10.619 -0.568 12.742 1.00 94.12 107 THR A CA 1
ATOM 854 C C . THR A 1 107 ? -9.224 -0.010 12.509 1.00 94.12 107 THR A C 1
ATOM 856 O O . THR A 1 107 ? -8.574 -0.307 11.511 1.00 94.12 107 THR A O 1
ATOM 859 N N . THR A 1 108 ? -8.741 0.803 13.446 1.00 91.06 108 THR A N 1
ATOM 860 C CA . THR A 1 108 ? -7.372 1.340 13.429 1.00 91.06 108 THR A CA 1
ATOM 861 C C . THR A 1 108 ? -6.405 0.535 14.293 1.00 91.06 108 THR A C 1
ATOM 863 O O . THR A 1 108 ? -5.198 0.745 14.207 1.00 91.06 108 THR A O 1
ATOM 866 N N . GLU A 1 109 ? -6.916 -0.355 15.148 1.00 80.88 109 GLU A N 1
ATOM 867 C CA . GLU A 1 109 ? -6.121 -1.062 16.160 1.00 80.88 109 GLU A CA 1
ATOM 868 C C . GLU A 1 109 ? -5.403 -2.298 15.609 1.00 80.88 109 GLU A C 1
ATOM 870 O O . GLU A 1 109 ? -4.376 -2.724 16.140 1.00 80.88 109 GLU A O 1
ATOM 875 N N . ASN A 1 110 ? -5.956 -2.900 14.558 1.00 83.62 110 ASN A N 1
ATOM 876 C CA . ASN A 1 110 ? -5.445 -4.119 13.949 1.00 83.62 110 ASN A CA 1
ATOM 877 C C . ASN A 1 110 ? -5.694 -4.120 12.432 1.00 83.62 110 ASN A C 1
ATOM 879 O O . ASN A 1 110 ? -6.251 -3.174 11.879 1.00 83.62 110 ASN A O 1
ATOM 883 N N . VAL A 1 111 ? -5.237 -5.180 11.766 1.00 84.00 111 VAL A N 1
ATOM 884 C CA . VAL A 1 111 ? -5.347 -5.338 10.309 1.00 84.00 111 VAL A CA 1
ATOM 885 C C . VAL A 1 111 ? -6.799 -5.508 9.850 1.00 84.00 111 VAL A C 1
ATOM 887 O O . VAL A 1 111 ? -7.087 -5.167 8.710 1.00 84.00 111 VAL A O 1
ATOM 890 N N . GLY A 1 112 ? -7.705 -5.965 10.719 1.00 88.31 112 GLY A N 1
ATOM 891 C CA . GLY A 1 112 ? -9.056 -6.422 10.388 1.00 88.31 112 GLY A CA 1
ATOM 892 C C . GLY A 1 112 ? -9.130 -7.942 10.206 1.00 88.31 112 GLY A C 1
ATOM 893 O O . GLY A 1 112 ? -8.141 -8.588 9.863 1.00 88.31 112 GLY A O 1
ATOM 894 N N . ASP A 1 113 ? -10.309 -8.520 10.446 1.00 90.81 113 ASP A N 1
ATOM 895 C CA . ASP A 1 113 ? -10.575 -9.961 10.271 1.00 90.81 113 ASP A CA 1
ATOM 896 C C . ASP A 1 113 ? -11.052 -10.325 8.851 1.00 90.81 113 ASP A C 1
ATOM 898 O O . ASP A 1 113 ? -11.237 -11.503 8.539 1.00 90.81 113 ASP A O 1
ATOM 902 N N . LEU A 1 114 ? -11.279 -9.320 7.995 1.00 92.56 114 LEU A N 1
ATOM 903 C CA . LEU A 1 114 ? -11.898 -9.434 6.672 1.00 92.56 114 LEU A CA 1
ATOM 904 C C . LEU A 1 114 ? -13.289 -10.093 6.679 1.00 92.56 114 LEU A C 1
ATOM 906 O O . LEU A 1 114 ? -13.842 -10.355 5.615 1.00 92.56 114 LEU A O 1
ATOM 910 N N . GLN A 1 115 ? -13.890 -10.332 7.844 1.00 91.00 115 GLN A N 1
ATOM 911 C CA . GLN A 1 115 ? -15.219 -10.920 7.994 1.00 91.00 115 GLN A CA 1
ATOM 912 C C . GLN A 1 115 ? -16.233 -9.862 8.396 1.00 91.00 115 GLN A C 1
ATOM 914 O O . GLN A 1 115 ? -17.198 -9.632 7.670 1.00 91.00 115 GLN A O 1
ATOM 919 N N . SER A 1 116 ? -15.974 -9.209 9.524 1.00 93.81 116 SER A N 1
ATOM 920 C CA . SER A 1 116 ? -16.795 -8.152 10.108 1.00 93.81 116 SER A CA 1
ATOM 921 C C . SER A 1 116 ? -16.091 -6.795 10.086 1.00 93.81 116 SER A C 1
ATOM 923 O O . SER A 1 116 ? -16.744 -5.752 10.112 1.00 93.81 116 SER A O 1
ATOM 925 N N . THR A 1 117 ? -14.761 -6.804 9.990 1.00 96.44 117 THR A N 1
ATOM 926 C CA . THR A 1 117 ? -13.909 -5.624 10.088 1.00 96.44 117 THR A CA 1
ATOM 927 C C . THR A 1 117 ? -12.827 -5.595 9.019 1.00 96.44 117 THR A C 1
ATOM 929 O O . THR A 1 117 ? -12.377 -6.633 8.529 1.00 96.44 117 THR A O 1
ATOM 932 N N . PHE A 1 118 ? -12.386 -4.394 8.659 1.00 96.81 118 PHE A N 1
ATOM 933 C CA . PHE A 1 118 ? -11.211 -4.184 7.816 1.00 96.81 118 PHE A CA 1
ATOM 934 C C . PHE A 1 118 ? -10.353 -3.050 8.380 1.00 96.81 118 PHE A C 1
ATOM 936 O O . PHE A 1 118 ? -10.872 -2.100 8.966 1.00 96.81 118 PHE A O 1
ATOM 943 N N . GLY A 1 119 ? -9.039 -3.147 8.210 1.00 96.00 119 GLY A N 1
ATOM 944 C CA . GLY A 1 119 ? -8.083 -2.140 8.669 1.00 96.00 119 GLY A CA 1
ATOM 945 C C . GLY A 1 119 ? -7.321 -1.450 7.532 1.00 96.00 119 GLY A C 1
ATOM 946 O O . GLY A 1 119 ? -7.572 -1.706 6.346 1.00 96.00 119 GLY A O 1
ATOM 947 N N . PRO A 1 120 ? -6.365 -0.563 7.868 1.00 96.12 120 PRO A N 1
ATOM 948 C CA . PRO A 1 120 ? -5.573 0.168 6.883 1.00 96.12 120 PRO A CA 1
ATOM 949 C C . PRO A 1 120 ? -4.777 -0.753 5.955 1.00 96.12 120 PRO A C 1
ATOM 951 O O . PRO A 1 120 ? -4.715 -0.504 4.753 1.00 96.12 120 PRO A O 1
ATOM 954 N N . GLU A 1 121 ? -4.191 -1.830 6.481 1.00 95.75 121 GLU A N 1
ATOM 955 C CA . GLU A 1 121 ? -3.440 -2.796 5.683 1.00 95.75 121 GLU A CA 1
ATOM 956 C C . GLU A 1 121 ? -4.342 -3.542 4.681 1.00 95.75 121 GLU A C 1
ATOM 958 O O . GLU A 1 121 ? -3.920 -3.740 3.544 1.00 95.75 121 GLU A O 1
ATOM 963 N N . ASN A 1 122 ? -5.595 -3.878 5.033 1.00 97.12 122 ASN A N 1
ATOM 964 C CA . ASN A 1 122 ? -6.549 -4.459 4.073 1.00 97.12 122 ASN A CA 1
ATOM 965 C C . ASN A 1 122 ? -6.886 -3.481 2.944 1.00 97.12 122 ASN A C 1
ATOM 967 O O . ASN A 1 122 ? -6.927 -3.868 1.779 1.00 97.12 122 ASN A O 1
ATOM 971 N N . ILE A 1 123 ? -7.089 -2.199 3.268 1.00 96.94 123 ILE A N 1
ATOM 972 C CA . ILE A 1 123 ? -7.276 -1.163 2.245 1.00 96.94 123 ILE A CA 1
ATOM 973 C C . ILE A 1 123 ? -6.045 -1.114 1.345 1.00 96.94 123 ILE A C 1
ATOM 975 O O . ILE A 1 123 ? -6.178 -1.157 0.127 1.00 96.94 123 ILE A O 1
ATOM 979 N N . PHE A 1 124 ? -4.844 -1.066 1.919 1.00 97.62 124 PHE A N 1
ATOM 980 C CA . PHE A 1 124 ? -3.608 -1.010 1.146 1.00 97.62 124 PHE A CA 1
ATOM 981 C C . PHE A 1 124 ? -3.493 -2.180 0.162 1.00 97.62 124 PHE A C 1
ATOM 983 O O . PHE A 1 124 ? -3.216 -1.957 -1.018 1.00 97.62 124 PHE A O 1
ATOM 990 N N . THR A 1 125 ? -3.738 -3.413 0.614 1.00 97.81 125 THR A N 1
ATOM 991 C CA . THR A 1 125 ? -3.627 -4.597 -0.245 1.00 97.81 125 THR A CA 1
ATOM 992 C C . THR A 1 125 ? -4.738 -4.655 -1.289 1.00 97.81 125 THR A C 1
ATOM 994 O O . THR A 1 125 ? -4.443 -4.927 -2.451 1.00 97.81 125 THR A O 1
ATOM 997 N N . TYR A 1 126 ? -5.975 -4.282 -0.947 1.00 97.88 126 TYR A N 1
ATOM 998 C CA . TYR A 1 126 ? -7.057 -4.106 -1.921 1.00 97.88 126 TYR A CA 1
ATOM 999 C C . TYR A 1 126 ? -6.660 -3.139 -3.045 1.00 97.88 126 TYR A C 1
ATOM 1001 O O . TYR A 1 126 ? -6.741 -3.477 -4.229 1.00 97.88 126 TYR A O 1
ATOM 1009 N N . ILE A 1 127 ? -6.176 -1.946 -2.679 1.00 97.50 127 ILE A N 1
ATOM 1010 C CA . ILE A 1 127 ? -5.697 -0.941 -3.635 1.00 97.50 127 ILE A CA 1
ATOM 1011 C C . ILE A 1 127 ? -4.595 -1.546 -4.512 1.00 97.50 127 ILE A C 1
ATOM 1013 O O . ILE A 1 127 ? -4.615 -1.397 -5.735 1.00 97.50 127 ILE A O 1
ATOM 1017 N N . TYR A 1 128 ? -3.649 -2.253 -3.896 1.00 98.00 128 TYR A N 1
ATOM 1018 C CA . TYR A 1 128 ? -2.525 -2.859 -4.593 1.00 98.00 128 TYR A CA 1
ATOM 1019 C C . TYR A 1 128 ? -2.966 -3.897 -5.631 1.00 98.00 128 TYR A C 1
ATOM 1021 O O . TYR A 1 128 ? -2.495 -3.852 -6.769 1.00 98.00 128 TYR A O 1
ATOM 1029 N N . ALA A 1 129 ? -3.913 -4.770 -5.283 1.00 97.81 129 ALA A N 1
ATOM 1030 C CA . ALA A 1 129 ? -4.478 -5.758 -6.198 1.00 97.81 129 ALA A CA 1
ATOM 1031 C C . ALA A 1 129 ? -5.181 -5.098 -7.391 1.00 97.81 129 ALA A C 1
ATOM 1033 O O . ALA A 1 129 ? -4.936 -5.463 -8.544 1.00 97.81 129 ALA A O 1
ATOM 1034 N N . VAL A 1 130 ? -6.006 -4.077 -7.136 1.00 96.88 130 VAL A N 1
ATOM 1035 C CA . VAL A 1 130 ? -6.712 -3.337 -8.193 1.00 96.88 130 VAL A CA 1
ATOM 1036 C C . VAL A 1 130 ? -5.725 -2.681 -9.159 1.00 96.88 130 VAL A C 1
ATOM 1038 O O . VAL A 1 130 ? -5.882 -2.808 -10.372 1.00 96.88 130 VAL A O 1
ATOM 1041 N N . LEU A 1 131 ? -4.670 -2.040 -8.649 1.00 96.25 131 LEU A N 1
ATOM 1042 C CA . LEU A 1 131 ? -3.648 -1.398 -9.483 1.00 96.25 131 LEU A CA 1
ATOM 1043 C C . LEU A 1 131 ? -2.858 -2.394 -10.348 1.00 96.25 131 LEU A C 1
ATOM 1045 O O . LEU A 1 131 ? -2.392 -2.025 -11.428 1.00 96.25 131 LEU A O 1
ATOM 1049 N N . HIS A 1 132 ? -2.736 -3.652 -9.916 1.00 96.50 132 HIS A N 1
ATOM 1050 C CA . HIS A 1 132 ? -2.063 -4.704 -10.682 1.00 96.50 132 HIS A CA 1
ATOM 1051 C C . HIS A 1 132 ? -2.986 -5.435 -11.666 1.00 96.50 132 HIS A C 1
ATOM 1053 O O . HIS A 1 132 ? -2.485 -6.035 -12.624 1.00 96.50 132 HIS A O 1
ATOM 1059 N N . SER A 1 133 ? -4.310 -5.310 -11.525 1.00 94.88 133 SER A N 1
ATOM 1060 C CA . SER A 1 133 ? -5.287 -5.905 -12.444 1.00 94.88 133 SER A CA 1
ATOM 1061 C C . SER A 1 133 ? -5.098 -5.398 -13.886 1.00 94.88 133 SER A C 1
ATOM 1063 O O . SER A 1 133 ? -5.196 -4.189 -14.133 1.00 94.88 133 SER A O 1
ATOM 1065 N N . PRO A 1 134 ? -4.848 -6.291 -14.868 1.00 93.69 134 PRO A N 1
ATOM 1066 C CA . PRO A 1 134 ? -4.753 -5.910 -16.278 1.00 93.69 134 PRO A CA 1
ATOM 1067 C C . PRO A 1 134 ? -6.036 -5.241 -16.778 1.00 93.69 134 PRO A C 1
ATOM 1069 O O . PRO A 1 134 ? -5.981 -4.166 -17.367 1.00 93.69 134 PRO A O 1
ATOM 1072 N N . THR A 1 135 ? -7.198 -5.805 -16.436 1.00 93.00 135 THR A N 1
ATOM 1073 C CA . THR A 1 135 ? -8.507 -5.276 -16.841 1.00 93.00 135 THR A CA 1
ATOM 1074 C C . THR A 1 135 ? -8.740 -3.855 -16.327 1.00 93.00 135 THR A C 1
ATOM 1076 O O . THR A 1 135 ? -9.266 -3.016 -17.058 1.00 93.00 135 THR A O 1
ATOM 1079 N N . TYR A 1 136 ? -8.336 -3.554 -15.086 1.00 93.88 136 TYR A N 1
ATOM 1080 C CA . TYR A 1 136 ? -8.406 -2.193 -14.549 1.00 93.88 136 TYR A CA 1
ATOM 1081 C C . TYR A 1 136 ? -7.479 -1.245 -15.322 1.00 93.88 136 TYR A C 1
ATOM 1083 O O . TYR A 1 136 ? -7.917 -0.189 -15.783 1.00 93.88 136 TYR A O 1
ATOM 1091 N N . ARG A 1 137 ? -6.213 -1.632 -15.515 1.00 92.88 137 ARG A N 1
ATOM 1092 C CA . ARG A 1 137 ? -5.217 -0.795 -16.199 1.00 92.88 137 ARG A CA 1
ATOM 1093 C C . ARG A 1 137 ? -5.568 -0.519 -17.657 1.00 92.88 137 ARG A C 1
ATOM 1095 O O . ARG A 1 137 ? -5.299 0.577 -18.138 1.00 92.88 137 ARG A O 1
ATOM 1102 N N . GLU A 1 138 ? -6.188 -1.473 -18.342 1.00 91.94 138 GLU A N 1
ATOM 1103 C CA . GLU A 1 138 ? -6.684 -1.303 -19.709 1.00 91.94 138 GLU A CA 1
ATOM 1104 C C . GLU A 1 138 ? -7.888 -0.358 -19.746 1.00 91.94 138 GLU A C 1
ATOM 1106 O O . GLU A 1 138 ? -7.863 0.648 -20.461 1.00 91.94 138 GLU A O 1
ATOM 1111 N N . ARG A 1 139 ? -8.911 -0.628 -18.921 1.00 92.50 139 ARG A N 1
ATOM 1112 C CA . ARG A 1 139 ? -10.158 0.153 -18.882 1.00 92.50 139 ARG A CA 1
ATOM 1113 C C . ARG A 1 139 ? -9.928 1.620 -18.521 1.00 92.50 139 ARG A C 1
ATOM 1115 O O . ARG A 1 139 ? -10.599 2.485 -19.076 1.00 92.50 139 ARG A O 1
ATOM 1122 N N . TYR A 1 140 ? -9.009 1.899 -17.599 1.00 91.00 140 TYR A N 1
ATOM 1123 C CA . TYR A 1 140 ? -8.736 3.253 -17.103 1.00 91.00 140 TYR A CA 1
ATOM 1124 C C . TYR A 1 140 ? -7.412 3.835 -17.621 1.00 91.00 140 TYR A C 1
ATOM 1126 O O . TYR A 1 140 ? -6.942 4.844 -17.095 1.00 91.00 140 TYR A O 1
ATOM 1134 N N . SER A 1 141 ? -6.822 3.232 -18.657 1.00 90.06 141 SER A N 1
ATOM 1135 C CA . SER A 1 141 ? -5.510 3.595 -19.220 1.00 90.06 141 SER A CA 1
ATOM 1136 C C . SER A 1 141 ? -5.340 5.095 -19.483 1.00 90.06 141 SER A C 1
ATOM 1138 O O . SER A 1 141 ? -4.341 5.678 -19.067 1.00 90.06 141 SER A O 1
ATOM 1140 N N . GLU A 1 142 ? -6.325 5.743 -20.105 1.00 90.31 142 GLU A N 1
ATOM 1141 C CA . GLU A 1 142 ? -6.263 7.177 -20.416 1.00 90.31 142 GLU A CA 1
ATOM 1142 C C . GLU A 1 142 ? -6.292 8.062 -19.161 1.00 90.31 142 GLU A C 1
ATOM 1144 O O . GLU A 1 142 ? -5.545 9.035 -19.078 1.00 90.31 142 GLU A O 1
ATOM 1149 N N . LEU A 1 143 ? -7.074 7.694 -18.138 1.00 90.75 143 LEU A N 1
ATOM 1150 C CA . LEU A 1 143 ? -7.105 8.424 -16.864 1.00 90.75 143 LEU A CA 1
ATOM 1151 C C . LEU A 1 143 ? -5.798 8.248 -16.081 1.00 90.75 143 LEU A C 1
ATOM 1153 O O . LEU A 1 143 ? -5.277 9.211 -15.522 1.00 90.75 143 LEU A O 1
ATOM 1157 N N . LEU A 1 144 ? -5.244 7.032 -16.085 1.00 90.94 144 LEU A N 1
ATOM 1158 C CA . LEU A 1 144 ? -3.988 6.702 -15.407 1.00 90.94 144 LEU A CA 1
ATOM 1159 C C . LEU A 1 144 ? -2.765 7.415 -16.011 1.00 90.94 144 LEU A C 1
ATOM 1161 O O . LEU A 1 144 ? -1.757 7.589 -15.327 1.00 90.94 144 LEU A O 1
ATOM 1165 N N . LYS A 1 145 ? -2.822 7.820 -17.286 1.00 89.88 145 LYS A N 1
ATOM 1166 C CA . LYS A 1 145 ? -1.739 8.571 -17.947 1.00 89.88 145 LYS A CA 1
ATOM 1167 C C . LYS A 1 145 ? -1.712 10.046 -17.549 1.00 89.88 145 LYS A C 1
ATOM 1169 O O . LYS A 1 145 ? -0.642 10.656 -17.555 1.00 89.88 145 LYS A O 1
ATOM 1174 N N . ILE A 1 146 ? -2.867 10.631 -17.235 1.00 89.75 146 ILE A N 1
ATOM 1175 C CA . ILE A 1 146 ? -3.005 12.086 -17.086 1.00 89.75 146 ILE A CA 1
ATOM 1176 C C . ILE A 1 146 ? -3.015 12.558 -15.630 1.00 89.75 146 ILE A C 1
ATOM 1178 O O . ILE A 1 146 ? -2.620 13.699 -15.372 1.00 89.75 146 ILE A O 1
ATOM 1182 N N . ASP A 1 147 ? -3.443 11.719 -14.683 1.00 91.06 147 ASP A N 1
ATOM 1183 C CA . ASP A 1 147 ? -3.576 12.114 -13.280 1.00 91.06 147 ASP A CA 1
ATOM 1184 C C . ASP A 1 147 ? -3.448 10.937 -12.294 1.00 91.06 147 ASP A C 1
ATOM 1186 O O . ASP A 1 147 ? -3.178 9.797 -12.668 1.00 91.06 147 ASP A O 1
ATOM 1190 N N . PHE A 1 148 ? -3.624 11.226 -11.001 1.00 90.75 148 PHE A N 1
ATOM 1191 C CA . PHE A 1 148 ? -3.615 10.225 -9.937 1.00 90.75 148 PHE A CA 1
ATOM 1192 C C . PHE A 1 148 ? -4.574 9.049 -10.219 1.00 90.75 148 PHE A C 1
ATOM 1194 O O . PHE A 1 148 ? -5.701 9.279 -10.675 1.00 90.75 148 PHE A O 1
ATOM 1201 N N . PRO A 1 149 ? -4.179 7.799 -9.892 1.00 89.19 149 PRO A N 1
ATOM 1202 C CA . PRO A 1 149 ? -5.058 6.642 -10.018 1.00 89.19 149 PRO A CA 1
ATOM 1203 C C . PRO A 1 149 ? -6.353 6.813 -9.222 1.00 89.19 149 PRO A C 1
ATOM 1205 O O . PRO A 1 149 ? -6.325 7.209 -8.057 1.00 89.19 149 PRO A O 1
ATOM 1208 N N . ARG A 1 150 ? -7.488 6.479 -9.843 1.00 88.69 150 ARG A N 1
ATOM 1209 C CA . ARG A 1 150 ? -8.814 6.500 -9.212 1.00 88.69 150 ARG A CA 1
ATOM 1210 C C . ARG A 1 150 ? -9.326 5.080 -9.082 1.00 88.69 150 ARG A C 1
ATOM 1212 O O . ARG A 1 150 ? -9.446 4.377 -10.079 1.00 88.69 150 ARG A O 1
ATOM 1219 N N . LEU A 1 151 ? -9.643 4.675 -7.863 1.00 89.31 151 LEU A N 1
ATOM 1220 C CA . LEU A 1 151 ? -9.935 3.282 -7.569 1.00 89.31 151 LEU A CA 1
ATOM 1221 C C . LEU A 1 151 ? -11.443 3.031 -7.574 1.00 89.31 151 LEU A C 1
ATOM 1223 O O . LEU A 1 151 ? -12.174 3.754 -6.893 1.00 89.31 151 LEU A O 1
ATOM 1227 N N . PRO A 1 152 ? -11.933 2.020 -8.310 1.00 88.31 152 PRO A N 1
ATOM 1228 C CA . PRO A 1 152 ? -13.297 1.559 -8.143 1.00 88.31 152 PRO A CA 1
ATOM 1229 C C . PRO A 1 152 ? -13.459 0.961 -6.744 1.00 88.31 152 PRO A C 1
ATOM 1231 O O . PRO A 1 152 ? -12.592 0.232 -6.260 1.00 88.31 152 PRO A O 1
ATOM 1234 N N . LEU A 1 153 ? -14.590 1.251 -6.112 1.00 91.50 153 LEU A N 1
ATOM 1235 C CA . LEU A 1 153 ? -15.004 0.607 -4.872 1.00 91.50 153 LEU A CA 1
ATOM 1236 C C . LEU A 1 153 ? -16.026 -0.478 -5.189 1.00 91.50 153 LEU A C 1
ATOM 1238 O O . LEU A 1 153 ? -17.041 -0.204 -5.833 1.00 91.50 153 LEU A O 1
ATOM 1242 N N . THR A 1 154 ? -15.754 -1.698 -4.736 1.00 92.62 154 THR A N 1
ATOM 1243 C CA . THR A 1 154 ? -16.686 -2.824 -4.834 1.00 92.62 154 THR A CA 1
ATOM 1244 C C . THR A 1 154 ? -17.692 -2.800 -3.682 1.00 92.62 154 THR A C 1
ATOM 1246 O O . THR A 1 154 ? -17.347 -2.440 -2.561 1.00 92.62 154 THR A O 1
ATOM 1249 N N . SER A 1 155 ? -18.936 -3.197 -3.952 1.00 94.00 155 SER A N 1
ATOM 1250 C CA . SER A 1 155 ? -19.928 -3.562 -2.927 1.00 94.00 155 SER A CA 1
ATOM 1251 C C . SER A 1 155 ? -20.022 -5.077 -2.712 1.00 94.00 155 SER A C 1
ATOM 1253 O O . SER A 1 155 ? -20.747 -5.544 -1.842 1.00 94.00 155 SER A O 1
ATOM 1255 N N . ASN A 1 156 ? -19.306 -5.867 -3.517 1.00 96.56 156 ASN A N 1
ATOM 1256 C CA . ASN A 1 156 ? -19.193 -7.305 -3.328 1.00 96.56 156 ASN A CA 1
ATOM 1257 C C . ASN A 1 156 ? -18.089 -7.585 -2.298 1.00 96.56 156 ASN A C 1
ATOM 1259 O O . ASN A 1 156 ? -16.910 -7.340 -2.569 1.00 96.56 156 ASN A O 1
ATOM 1263 N N . ILE A 1 157 ? -18.505 -8.089 -1.135 1.00 96.25 157 ILE A N 1
ATOM 1264 C CA . ILE A 1 157 ? -17.645 -8.386 0.014 1.00 96.25 157 ILE A CA 1
ATOM 1265 C C . ILE A 1 157 ? -16.661 -9.513 -0.311 1.00 96.25 157 ILE A C 1
ATOM 1267 O O . ILE A 1 157 ? -15.487 -9.412 0.033 1.00 96.25 157 ILE A O 1
ATOM 1271 N N . ASP A 1 158 ? -17.101 -10.559 -1.008 1.00 96.44 158 ASP A N 1
ATOM 1272 C CA . ASP A 1 158 ? -16.230 -11.684 -1.358 1.00 96.44 158 ASP A CA 1
ATOM 1273 C C . ASP A 1 158 ? -15.152 -11.243 -2.348 1.00 96.44 158 ASP A C 1
ATOM 1275 O O . ASP A 1 158 ? -13.972 -11.511 -2.140 1.00 96.44 158 ASP A O 1
ATOM 1279 N N . LEU A 1 159 ? -15.521 -10.419 -3.335 1.00 96.44 159 LEU A N 1
ATOM 1280 C CA . LEU A 1 159 ? -14.543 -9.802 -4.232 1.00 96.44 159 LEU A CA 1
ATOM 1281 C C . LEU A 1 159 ? -13.547 -8.910 -3.472 1.00 96.44 159 LEU A C 1
ATOM 1283 O O . LEU A 1 159 ? -12.360 -8.912 -3.790 1.00 96.44 159 LEU A O 1
ATOM 1287 N N . PHE A 1 160 ? -14.004 -8.137 -2.481 1.00 97.06 160 PHE A N 1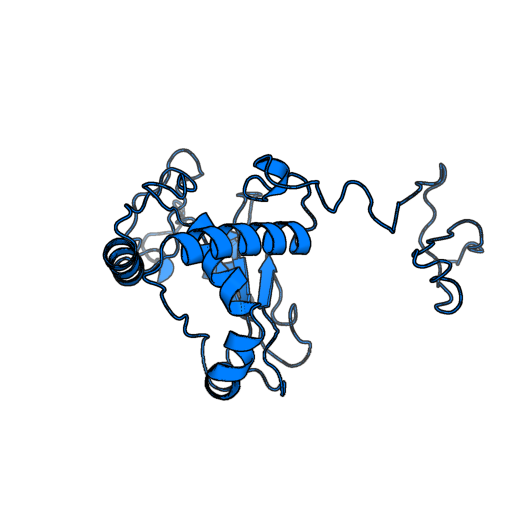
ATOM 1288 C CA . PHE A 1 160 ? -13.113 -7.334 -1.640 1.00 97.06 160 PHE A CA 1
ATOM 1289 C C . PHE A 1 160 ? -12.116 -8.217 -0.880 1.00 97.06 160 PHE A C 1
ATOM 1291 O O . PHE A 1 160 ? -10.918 -7.945 -0.915 1.00 97.06 160 PHE A O 1
ATOM 1298 N N . ARG A 1 161 ? -12.591 -9.298 -0.250 1.00 96.19 161 ARG A N 1
ATOM 1299 C CA . ARG A 1 161 ? -11.757 -10.265 0.480 1.00 96.19 161 ARG A CA 1
ATOM 1300 C C . ARG A 1 161 ? -10.710 -10.902 -0.427 1.00 96.19 161 ARG A C 1
ATOM 1302 O O . ARG A 1 161 ? -9.533 -10.907 -0.071 1.00 96.19 161 ARG A O 1
ATOM 1309 N N . ASP A 1 162 ? -11.119 -11.378 -1.598 1.00 96.25 162 ASP A N 1
ATOM 1310 C CA . ASP A 1 162 ? -10.220 -12.018 -2.560 1.00 96.25 162 ASP A CA 1
ATOM 1311 C C . ASP A 1 162 ? -9.139 -11.044 -3.041 1.00 96.25 162 ASP A C 1
ATOM 1313 O O . ASP A 1 162 ? -7.956 -11.384 -3.081 1.00 96.25 162 ASP A O 1
ATOM 1317 N N . LEU A 1 163 ? -9.516 -9.795 -3.334 1.00 97.50 163 LEU A N 1
ATOM 1318 C CA . LEU A 1 163 ? -8.566 -8.754 -3.723 1.00 97.50 163 LEU A CA 1
ATOM 1319 C C . LEU A 1 163 ? -7.619 -8.368 -2.579 1.00 97.50 163 LEU A C 1
ATOM 1321 O O . LEU A 1 163 ? -6.435 -8.158 -2.831 1.00 97.50 163 LEU A O 1
ATOM 1325 N N . CYS A 1 164 ? -8.090 -8.310 -1.331 1.00 97.19 164 CYS A N 1
ATOM 1326 C CA . CYS A 1 164 ? -7.228 -8.079 -0.169 1.00 97.19 164 CYS A CA 1
ATOM 1327 C C . CYS A 1 164 ? -6.153 -9.164 -0.030 1.00 97.19 164 CYS A C 1
ATOM 1329 O O . CYS A 1 164 ? -5.002 -8.832 0.258 1.00 97.19 164 CYS A O 1
ATOM 1331 N N . VAL A 1 165 ? -6.516 -10.433 -0.247 1.00 96.50 165 VAL A N 1
ATOM 1332 C CA . VAL A 1 165 ? -5.598 -11.581 -0.160 1.00 96.50 165 VAL A CA 1
ATOM 1333 C C . VAL A 1 165 ? -4.596 -11.564 -1.311 1.00 96.50 165 VAL A C 1
ATOM 1335 O O . VAL A 1 165 ? -3.394 -11.534 -1.068 1.00 96.50 165 VAL A O 1
ATOM 1338 N N . LEU A 1 166 ? -5.065 -11.463 -2.559 1.00 97.25 166 LEU A N 1
ATOM 1339 C CA . LEU A 1 166 ? -4.182 -11.374 -3.731 1.00 97.25 166 LEU A CA 1
ATOM 1340 C C . LEU A 1 166 ? -3.236 -10.171 -3.645 1.00 97.25 166 LEU A C 1
ATOM 1342 O O . LEU A 1 166 ? -2.069 -10.241 -4.026 1.00 97.25 166 LEU A O 1
ATOM 1346 N N . GLY A 1 167 ? -3.735 -9.049 -3.132 1.00 98.00 167 GLY A N 1
ATOM 1347 C CA . GLY A 1 167 ? -2.934 -7.861 -2.893 1.00 98.00 167 GLY A CA 1
ATOM 1348 C C . GLY A 1 167 ? -1.865 -8.072 -1.829 1.00 98.00 167 GLY A C 1
ATOM 1349 O O . GLY A 1 167 ? -0.751 -7.584 -1.999 1.00 98.00 167 GLY A O 1
ATOM 1350 N N . ALA A 1 168 ? -2.180 -8.799 -0.754 1.00 97.56 168 ALA A N 1
ATOM 1351 C CA . ALA A 1 168 ? -1.227 -9.124 0.301 1.00 97.56 168 ALA A CA 1
ATOM 1352 C C . ALA A 1 168 ? -0.110 -10.026 -0.226 1.00 97.56 168 ALA A C 1
ATOM 1354 O O . ALA A 1 168 ? 1.058 -9.758 0.043 1.00 97.56 168 ALA A O 1
ATOM 1355 N N . ASP A 1 169 ? -0.459 -11.011 -1.051 1.00 97.12 169 ASP A N 1
ATOM 1356 C CA . ASP A 1 169 ? 0.498 -11.907 -1.701 1.00 97.12 169 ASP A CA 1
ATOM 1357 C C . ASP A 1 169 ? 1.435 -11.136 -2.630 1.00 97.12 169 ASP A C 1
ATOM 1359 O O . ASP A 1 169 ? 2.653 -11.288 -2.560 1.00 97.12 169 ASP A O 1
ATOM 1363 N N . LEU A 1 170 ? 0.888 -10.239 -3.458 1.00 97.69 170 LEU A N 1
ATOM 1364 C CA . LEU A 1 170 ? 1.691 -9.371 -4.322 1.00 97.69 170 LEU A CA 1
ATOM 1365 C C . LEU A 1 170 ? 2.610 -8.445 -3.519 1.00 97.69 170 LEU A C 1
ATOM 1367 O O . LEU A 1 170 ? 3.760 -8.242 -3.906 1.00 97.69 170 LEU A O 1
ATOM 1371 N N . VAL A 1 171 ? 2.132 -7.882 -2.405 1.00 97.94 171 VAL A N 1
ATOM 1372 C CA . VAL A 1 171 ? 2.963 -7.059 -1.514 1.00 97.94 171 VAL A CA 1
ATOM 1373 C C . VAL A 1 171 ? 4.098 -7.891 -0.924 1.00 97.94 171 VAL A C 1
ATOM 1375 O O . VAL A 1 171 ? 5.249 -7.468 -0.995 1.00 97.94 171 VAL A O 1
ATOM 1378 N N . ALA A 1 172 ? 3.799 -9.077 -0.397 1.00 96.75 172 ALA A N 1
ATOM 1379 C CA . ALA A 1 172 ? 4.790 -9.980 0.172 1.00 96.75 172 ALA A CA 1
ATOM 1380 C C . ALA A 1 172 ? 5.853 -10.377 -0.860 1.00 96.75 172 ALA A C 1
ATOM 1382 O O . ALA A 1 172 ? 7.046 -10.318 -0.567 1.00 96.75 172 ALA A O 1
ATOM 1383 N N . LEU A 1 173 ? 5.434 -10.707 -2.087 1.00 95.25 173 LEU A N 1
ATOM 1384 C CA . LEU A 1 173 ? 6.315 -11.012 -3.217 1.00 95.25 173 LEU A CA 1
ATOM 1385 C C . LEU A 1 173 ? 7.222 -9.836 -3.588 1.00 95.25 173 LEU A C 1
ATOM 1387 O O . LEU A 1 173 ? 8.431 -10.002 -3.729 1.00 95.25 173 LEU A O 1
ATOM 1391 N N . HIS A 1 174 ? 6.664 -8.633 -3.717 1.00 95.69 174 HIS A N 1
ATOM 1392 C CA . HIS A 1 174 ? 7.435 -7.449 -4.098 1.00 95.69 174 HIS A CA 1
ATOM 1393 C C . HIS A 1 174 ? 8.354 -6.928 -2.989 1.00 95.69 174 HIS A C 1
ATOM 1395 O O . HIS A 1 174 ? 9.360 -6.285 -3.286 1.00 95.69 174 HIS A O 1
ATOM 1401 N N . LEU A 1 175 ? 8.047 -7.228 -1.727 1.00 95.31 175 LEU A N 1
ATOM 1402 C CA . LEU A 1 175 ? 8.942 -6.974 -0.601 1.00 95.31 175 LEU A CA 1
ATOM 1403 C C . LEU A 1 175 ? 9.969 -8.092 -0.382 1.00 95.31 175 LEU A C 1
ATOM 1405 O O . LEU A 1 175 ? 10.905 -7.893 0.388 1.00 95.31 175 LEU A O 1
ATOM 1409 N N . MET A 1 176 ? 9.826 -9.230 -1.068 1.00 93.12 176 MET A N 1
ATOM 1410 C CA . MET A 1 176 ? 10.618 -10.443 -0.843 1.00 93.12 176 MET A CA 1
ATOM 1411 C C . MET A 1 176 ? 10.526 -10.956 0.605 1.00 93.12 176 MET A C 1
ATOM 1413 O O . MET A 1 176 ? 11.509 -11.425 1.178 1.00 93.12 176 MET A O 1
ATOM 1417 N N . GLU A 1 177 ? 9.345 -10.845 1.214 1.00 92.31 177 GLU A N 1
ATOM 1418 C CA . GLU A 1 177 ? 9.096 -11.221 2.605 1.00 92.31 177 GLU A CA 1
ATOM 1419 C C . GLU A 1 177 ? 8.219 -12.467 2.684 1.00 92.31 177 GLU A C 1
ATOM 1421 O O . GLU A 1 177 ? 6.993 -12.397 2.596 1.00 92.31 177 GLU A O 1
ATOM 1426 N N . ASP A 1 178 ? 8.856 -13.618 2.893 1.00 91.69 178 ASP A N 1
ATOM 1427 C CA . ASP A 1 178 ? 8.145 -14.886 3.069 1.00 91.69 178 ASP A CA 1
ATOM 1428 C C . ASP A 1 178 ? 7.251 -14.876 4.313 1.00 91.69 178 ASP A C 1
ATOM 1430 O O . ASP A 1 178 ? 6.147 -15.397 4.288 1.00 91.69 178 ASP A O 1
ATOM 1434 N N . ASN A 1 179 ? 7.670 -14.204 5.384 1.00 92.25 179 ASN A N 1
ATOM 1435 C CA . ASN A 1 179 ? 6.937 -14.108 6.647 1.00 92.25 179 ASN A CA 1
ATOM 1436 C C . ASN A 1 179 ? 5.971 -12.908 6.721 1.00 92.25 179 ASN A C 1
ATOM 1438 O O . ASN A 1 179 ? 5.614 -12.477 7.820 1.00 92.25 179 ASN A O 1
ATOM 1442 N N . TYR A 1 180 ? 5.568 -12.336 5.581 1.00 92.88 180 TYR A N 1
ATOM 1443 C CA . TYR A 1 180 ? 4.598 -11.245 5.561 1.00 92.88 180 TYR A CA 1
ATOM 1444 C C . TYR A 1 180 ? 3.245 -11.716 6.112 1.00 92.88 180 TYR A C 1
ATOM 1446 O O . TYR A 1 180 ? 2.574 -12.546 5.502 1.00 92.88 180 TYR A O 1
ATOM 1454 N N . GLU A 1 181 ? 2.840 -11.180 7.265 1.00 91.50 181 GLU A N 1
ATOM 1455 C CA . GLU A 1 181 ? 1.720 -11.691 8.068 1.00 91.50 181 GLU A CA 1
ATOM 1456 C C . GLU A 1 181 ? 0.437 -11.900 7.256 1.00 91.50 181 GLU A C 1
ATOM 1458 O O . GLU A 1 181 ? -0.176 -12.957 7.347 1.00 91.50 181 GLU A O 1
ATOM 1463 N N . ALA A 1 182 ? 0.054 -10.935 6.416 1.00 91.94 182 ALA A N 1
ATOM 1464 C CA . ALA A 1 182 ? -1.207 -10.989 5.676 1.00 91.94 182 ALA A CA 1
ATOM 1465 C C . ALA A 1 182 ? -1.175 -11.871 4.411 1.00 91.94 182 ALA A C 1
ATOM 1467 O O . ALA A 1 182 ? -2.211 -12.008 3.762 1.00 91.94 182 ALA A O 1
ATOM 1468 N N . ALA A 1 183 ? -0.026 -12.445 4.041 1.00 94.06 183 ALA A N 1
ATOM 1469 C CA . ALA A 1 183 ? 0.067 -13.318 2.874 1.00 94.06 183 ALA A CA 1
ATOM 1470 C C . ALA A 1 183 ? -0.742 -14.609 3.076 1.00 94.06 183 ALA A C 1
ATOM 1472 O O . ALA A 1 183 ? -0.750 -15.191 4.164 1.00 94.06 183 ALA A O 1
ATOM 1473 N N . SER A 1 184 ? -1.393 -15.082 2.017 1.00 94.44 184 SER A N 1
ATOM 1474 C CA . SER A 1 184 ? -2.266 -16.259 1.989 1.00 94.44 184 SER A CA 1
ATOM 1475 C C . SER A 1 184 ? -1.607 -17.498 2.594 1.00 94.44 184 SER A C 1
ATOM 1477 O O . SER A 1 184 ? -2.229 -18.204 3.392 1.00 94.44 184 SER A O 1
ATOM 1479 N N . TRP A 1 185 ? -0.327 -17.726 2.298 1.00 93.56 185 TRP A N 1
ATOM 1480 C CA . TRP A 1 185 ? 0.430 -18.864 2.818 1.00 93.56 185 TRP A CA 1
ATOM 1481 C C . TRP A 1 185 ? 0.737 -18.776 4.316 1.00 93.56 185 TRP A C 1
ATOM 1483 O O . TRP A 1 185 ? 0.739 -19.797 4.999 1.00 93.56 185 TRP A O 1
ATOM 1493 N N . ASN A 1 186 ? 0.902 -17.572 4.868 1.00 92.31 186 ASN A N 1
ATOM 1494 C CA . ASN A 1 186 ? 1.059 -17.378 6.315 1.00 92.31 186 ASN A CA 1
ATOM 1495 C C . ASN A 1 186 ? -0.276 -17.425 7.062 1.00 92.31 186 ASN A C 1
ATOM 1497 O O . ASN A 1 186 ? -0.312 -17.695 8.260 1.00 92.31 186 ASN A O 1
ATOM 1501 N N . GLN A 1 187 ? -1.377 -17.222 6.342 1.00 89.69 187 GLN A N 1
ATOM 1502 C CA . GLN A 1 187 ? -2.740 -17.421 6.831 1.00 89.69 187 GLN A CA 1
ATOM 1503 C C . GLN A 1 187 ? -3.220 -18.877 6.670 1.00 89.69 187 GLN A C 1
ATOM 1505 O O . GLN A 1 187 ? -4.383 -19.175 6.937 1.00 89.69 187 GLN A O 1
ATOM 1510 N N . GLY A 1 188 ? -2.345 -19.789 6.224 1.00 87.50 188 GLY A N 1
ATOM 1511 C CA . GLY A 1 188 ? -2.642 -21.215 6.070 1.00 87.50 188 GLY A CA 1
ATOM 1512 C C . GLY A 1 188 ? -3.553 -21.559 4.888 1.00 87.50 188 GLY A C 1
ATOM 1513 O O . GLY A 1 188 ? -4.161 -22.628 4.891 1.00 87.50 188 GLY A O 1
ATOM 1514 N N . ARG A 1 189 ? -3.683 -20.663 3.899 1.00 87.25 189 ARG A N 1
ATOM 1515 C CA . ARG A 1 189 ? -4.516 -20.883 2.704 1.00 87.25 189 ARG A CA 1
ATOM 1516 C C . ARG A 1 189 ? -3.763 -21.590 1.583 1.00 87.25 189 ARG A C 1
ATOM 1518 O O . ARG A 1 189 ? -4.319 -22.487 0.961 1.00 87.25 189 ARG A O 1
ATOM 1525 N N . ASP A 1 190 ? -2.509 -21.206 1.371 1.00 88.50 190 ASP A N 1
ATOM 1526 C CA . ASP A 1 190 ? -1.686 -21.654 0.248 1.00 88.50 190 ASP A CA 1
ATOM 1527 C C . ASP A 1 190 ? -0.288 -22.097 0.703 1.00 88.50 190 ASP A C 1
ATOM 1529 O O . ASP A 1 190 ? 0.115 -21.910 1.851 1.00 88.50 190 ASP A O 1
ATOM 1533 N N . ILE A 1 191 ? 0.474 -22.708 -0.206 1.00 86.88 191 ILE A N 1
ATOM 1534 C CA . ILE A 1 191 ? 1.887 -23.033 0.025 1.00 86.88 191 ILE A CA 1
ATOM 1535 C C . ILE A 1 191 ? 2.723 -21.804 -0.325 1.00 86.88 191 ILE A C 1
ATOM 1537 O O . ILE A 1 191 ? 2.514 -21.196 -1.375 1.00 86.88 191 ILE A O 1
ATOM 1541 N N . SER A 1 192 ? 3.697 -21.466 0.525 1.00 88.62 192 SER A N 1
ATOM 1542 C CA . SER A 1 192 ? 4.582 -20.332 0.258 1.00 88.62 192 SER A CA 1
ATOM 1543 C C . SER A 1 192 ? 5.290 -20.484 -1.098 1.00 88.62 192 SER A C 1
ATOM 1545 O O . SER A 1 192 ? 5.949 -21.507 -1.334 1.00 88.62 192 SER A O 1
ATOM 1547 N N . PRO A 1 193 ? 5.243 -19.457 -1.969 1.00 86.38 193 PRO A N 1
ATOM 1548 C CA . PRO A 1 193 ? 5.996 -19.455 -3.220 1.00 86.38 193 PRO A CA 1
ATOM 1549 C C . PRO A 1 193 ? 7.515 -19.414 -2.985 1.00 86.38 193 PRO A C 1
ATOM 1551 O O . PRO A 1 193 ? 8.287 -19.717 -3.896 1.00 86.38 193 PRO A O 1
ATOM 1554 N N . TYR A 1 194 ? 7.960 -19.084 -1.768 1.00 82.94 194 TYR A N 1
ATOM 1555 C CA . TYR A 1 194 ? 9.370 -19.076 -1.386 1.00 82.94 194 TYR A CA 1
ATOM 1556 C C . TYR A 1 194 ? 9.910 -20.466 -1.024 1.00 82.94 194 TYR A C 1
ATOM 1558 O O . TYR A 1 194 ? 11.125 -20.666 -1.019 1.00 82.94 194 TYR A O 1
ATOM 1566 N N . LEU A 1 195 ? 9.040 -21.454 -0.776 1.00 79.56 195 LEU A N 1
ATOM 1567 C CA . LEU A 1 195 ? 9.456 -22.809 -0.391 1.00 79.56 195 LEU A CA 1
ATOM 1568 C C . LEU A 1 195 ? 10.281 -23.506 -1.486 1.00 79.56 195 LEU A C 1
ATOM 1570 O O . LEU A 1 195 ? 11.173 -24.307 -1.203 1.00 79.56 195 LEU A O 1
ATOM 1574 N N . HIS A 1 196 ? 9.988 -23.193 -2.747 1.00 72.25 196 HIS A N 1
ATOM 1575 C CA . HIS A 1 196 ? 10.643 -23.773 -3.915 1.00 72.25 196 HIS A CA 1
ATOM 1576 C C . HIS A 1 196 ? 11.156 -22.685 -4.855 1.00 72.25 196 HIS A C 1
ATOM 1578 O O . HIS A 1 196 ? 10.914 -22.738 -6.063 1.00 72.25 196 HIS A O 1
ATOM 1584 N N . LEU A 1 197 ? 11.868 -21.689 -4.312 1.00 67.31 197 LEU A N 1
ATOM 1585 C CA . LEU A 1 197 ? 12.543 -20.714 -5.161 1.00 67.31 197 LEU A CA 1
ATOM 1586 C C . LEU A 1 197 ? 13.425 -21.443 -6.175 1.00 67.31 197 LEU A C 1
ATOM 1588 O O . LEU A 1 197 ? 14.319 -22.216 -5.834 1.00 67.31 197 LEU A O 1
ATOM 1592 N N . ILE A 1 198 ? 13.168 -21.144 -7.443 1.00 63.47 198 ILE A N 1
ATOM 1593 C CA . ILE A 1 198 ? 13.931 -21.640 -8.588 1.00 63.47 198 ILE A CA 1
ATOM 1594 C C . ILE A 1 198 ? 15.417 -21.233 -8.478 1.00 63.47 198 ILE A C 1
ATOM 1596 O O . ILE A 1 198 ? 16.290 -21.896 -9.039 1.00 63.47 198 ILE A O 1
ATOM 1600 N N . THR A 1 199 ? 15.697 -20.175 -7.712 1.00 54.88 199 THR A N 1
ATOM 1601 C CA . THR A 1 199 ? 17.030 -19.638 -7.435 1.00 54.88 199 THR A CA 1
ATOM 1602 C C . THR A 1 199 ? 17.360 -19.819 -5.952 1.00 54.88 199 THR A C 1
ATOM 1604 O O . THR A 1 199 ? 16.738 -19.189 -5.100 1.00 54.88 199 THR A O 1
ATOM 1607 N N . HIS A 1 200 ? 18.364 -20.638 -5.636 1.00 48.56 200 HIS A N 1
ATOM 1608 C CA . HIS A 1 200 ? 18.885 -20.811 -4.276 1.00 48.56 200 HIS A CA 1
ATOM 1609 C C . HIS A 1 200 ? 20.294 -20.210 -4.182 1.00 48.56 200 HIS A C 1
ATOM 1611 O O . HIS A 1 200 ? 21.175 -20.570 -4.963 1.00 48.56 200 HIS A O 1
ATOM 1617 N N . PHE A 1 201 ? 20.537 -19.311 -3.222 1.00 50.91 201 PHE A N 1
ATOM 1618 C CA . PHE A 1 201 ? 21.889 -18.817 -2.950 1.00 50.91 201 PHE A CA 1
ATOM 1619 C C . PHE A 1 201 ? 22.665 -19.870 -2.154 1.00 50.91 201 PHE A C 1
ATOM 1621 O O . PHE A 1 201 ? 22.438 -20.066 -0.963 1.00 50.91 201 PHE A O 1
ATOM 1628 N N . THR A 1 202 ? 23.595 -20.566 -2.801 1.00 51.72 202 THR A N 1
ATOM 1629 C CA . THR A 1 202 ? 24.577 -21.394 -2.096 1.00 51.72 202 THR A CA 1
ATOM 1630 C C . THR A 1 202 ? 25.747 -20.506 -1.688 1.00 51.72 202 THR A C 1
ATOM 1632 O O . THR A 1 202 ? 26.602 -20.179 -2.512 1.00 51.72 202 THR A O 1
ATOM 1635 N N . GLY A 1 203 ? 25.776 -20.079 -0.424 1.00 47.09 203 GLY A N 1
ATOM 1636 C CA . GLY A 1 203 ? 26.922 -19.357 0.124 1.00 47.09 203 GLY A CA 1
ATOM 1637 C C . GLY A 1 203 ? 28.176 -20.227 0.045 1.00 47.09 203 GLY A C 1
ATOM 1638 O O . GLY A 1 203 ? 28.239 -21.284 0.666 1.00 47.09 203 GLY A O 1
ATOM 1639 N N . GLY A 1 204 ? 29.169 -19.804 -0.735 1.00 47.72 204 GLY A N 1
ATOM 1640 C CA . GLY A 1 204 ? 30.499 -20.401 -0.680 1.00 47.72 204 GLY A CA 1
ATOM 1641 C C . GLY A 1 204 ? 31.193 -20.001 0.623 1.00 47.72 204 GLY A C 1
ATOM 1642 O O . GLY A 1 204 ? 31.072 -18.858 1.057 1.00 47.72 204 GLY A O 1
ATOM 1643 N N . ASN A 1 205 ? 31.966 -20.912 1.222 1.00 48.59 205 ASN A N 1
ATOM 1644 C CA . ASN A 1 205 ? 32.739 -20.658 2.452 1.00 48.59 205 ASN A CA 1
ATOM 1645 C C . ASN A 1 205 ? 33.734 -19.482 2.341 1.00 48.59 205 ASN A C 1
ATOM 1647 O O . ASN A 1 205 ? 34.231 -19.009 3.358 1.00 48.59 205 ASN A O 1
ATOM 1651 N N . ASN A 1 206 ? 33.995 -18.990 1.127 1.00 51.00 206 ASN A N 1
ATOM 1652 C CA . ASN A 1 206 ? 34.809 -17.815 0.850 1.00 51.00 206 ASN A CA 1
ATOM 1653 C C . ASN A 1 206 ? 33.950 -16.799 0.088 1.00 51.00 206 ASN A C 1
ATOM 1655 O O . ASN A 1 206 ? 33.793 -16.906 -1.127 1.00 51.00 206 ASN A O 1
ATOM 1659 N N . GLY A 1 207 ? 33.368 -15.833 0.799 1.00 48.00 207 GLY A N 1
ATOM 1660 C CA . GLY A 1 207 ? 32.605 -14.740 0.197 1.00 48.00 207 GLY A CA 1
ATOM 1661 C C . GLY A 1 207 ? 33.502 -13.834 -0.646 1.00 48.00 207 GLY A C 1
ATOM 1662 O O . GLY A 1 207 ? 34.016 -12.838 -0.150 1.00 48.00 207 GLY A O 1
ATOM 1663 N N . THR A 1 208 ? 33.720 -14.183 -1.911 1.00 46.94 208 THR A N 1
ATOM 1664 C CA . THR A 1 208 ? 34.401 -13.319 -2.880 1.00 46.94 208 THR A CA 1
ATOM 1665 C C . THR A 1 208 ? 33.399 -12.449 -3.627 1.00 46.94 208 THR A C 1
ATOM 1667 O O . THR A 1 208 ? 32.326 -12.911 -4.019 1.00 46.94 208 THR A O 1
ATOM 1670 N N . THR A 1 209 ? 33.779 -11.189 -3.841 1.00 48.19 209 THR A N 1
ATOM 1671 C CA . THR A 1 209 ? 33.054 -10.178 -4.617 1.00 48.19 209 THR A CA 1
ATOM 1672 C C . THR A 1 209 ? 32.606 -10.731 -5.971 1.00 48.19 209 THR A C 1
ATOM 1674 O O . THR A 1 209 ? 33.392 -11.350 -6.689 1.00 48.19 209 THR A O 1
ATOM 1677 N N . ILE A 1 210 ? 31.337 -10.502 -6.322 1.00 47.19 210 ILE A N 1
ATOM 1678 C CA . ILE A 1 210 ? 30.736 -10.947 -7.585 1.00 47.19 210 ILE A CA 1
ATOM 1679 C C . ILE A 1 210 ? 31.496 -10.301 -8.755 1.00 47.19 210 ILE A C 1
ATOM 1681 O O . ILE A 1 210 ? 31.407 -9.094 -8.973 1.00 47.19 210 ILE A O 1
ATOM 1685 N N . GLY A 1 211 ? 32.254 -11.105 -9.506 1.00 50.06 211 GLY A N 1
ATOM 1686 C CA . GLY A 1 211 ? 32.852 -10.695 -10.778 1.00 50.06 211 GLY A CA 1
ATOM 1687 C C . GLY A 1 211 ? 31.811 -10.558 -11.899 1.00 50.06 211 GLY A C 1
ATOM 1688 O O . GLY A 1 211 ? 30.663 -10.981 -11.770 1.00 50.06 211 GLY A O 1
ATOM 1689 N N . SER A 1 212 ? 32.214 -9.977 -13.032 1.00 45.97 212 SER A N 1
ATOM 1690 C CA . SER A 1 212 ? 31.366 -9.845 -14.227 1.00 45.97 212 SER A CA 1
ATOM 1691 C C . SER A 1 212 ? 30.848 -11.204 -14.716 1.00 45.97 212 SER A C 1
ATOM 1693 O O . SER A 1 212 ? 31.644 -12.120 -14.928 1.00 45.97 212 SER A O 1
ATOM 1695 N N . PHE A 1 213 ? 29.542 -11.320 -14.968 1.00 51.91 213 PHE A N 1
ATOM 1696 C CA . PHE A 1 213 ? 28.909 -12.571 -15.396 1.00 51.91 213 PHE A CA 1
ATOM 1697 C C . PHE A 1 213 ? 28.561 -12.580 -16.892 1.00 51.91 213 PHE A C 1
ATOM 1699 O O . PHE A 1 213 ? 28.233 -11.554 -17.491 1.00 51.91 213 PHE A O 1
ATOM 1706 N N . SER A 1 214 ? 28.590 -13.770 -17.499 1.00 45.59 214 SER A N 1
ATOM 1707 C CA . SER A 1 214 ? 28.100 -13.993 -18.863 1.00 45.59 214 SER A CA 1
ATOM 1708 C C . SER A 1 214 ? 26.620 -14.373 -18.831 1.00 45.59 214 SER A C 1
ATOM 1710 O O . SER A 1 214 ? 26.256 -15.423 -18.308 1.00 45.59 214 SER A O 1
ATOM 1712 N N . LYS A 1 215 ? 25.760 -13.542 -19.437 1.00 50.75 215 LYS A N 1
ATOM 1713 C CA . LYS A 1 215 ? 24.300 -13.763 -19.530 1.00 50.75 215 LYS A CA 1
ATOM 1714 C C . LYS A 1 215 ? 23.905 -15.061 -20.249 1.00 50.75 215 LYS A C 1
ATOM 1716 O O . LYS A 1 215 ? 22.784 -15.521 -20.097 1.00 50.75 215 LYS A O 1
ATOM 1721 N N . SER A 1 216 ? 24.808 -15.637 -21.041 1.00 51.44 216 SER A N 1
ATOM 1722 C CA . SER A 1 216 ? 24.515 -16.780 -21.918 1.00 51.44 216 SER A CA 1
ATOM 1723 C C . SER A 1 216 ? 24.341 -18.126 -21.202 1.00 51.44 216 SER A C 1
ATOM 1725 O O . SER A 1 216 ? 23.816 -19.044 -21.816 1.00 51.44 216 SER A O 1
ATOM 1727 N N . LYS A 1 217 ? 24.761 -18.252 -19.934 1.00 49.62 217 LYS A N 1
ATOM 1728 C CA . LYS A 1 217 ? 24.764 -19.528 -19.188 1.00 49.62 217 LYS A CA 1
ATOM 1729 C C . LYS A 1 217 ? 23.833 -19.565 -17.970 1.00 49.62 217 LYS A C 1
ATOM 1731 O O . LYS A 1 217 ? 23.886 -20.513 -17.202 1.00 49.62 217 LYS A O 1
ATOM 1736 N N . CYS A 1 218 ? 23.027 -18.528 -17.733 1.00 50.81 218 CYS A N 1
ATOM 1737 C CA . CYS A 1 218 ? 22.273 -18.433 -16.478 1.00 50.81 218 CYS A CA 1
ATOM 1738 C C . CYS A 1 218 ? 20.942 -19.194 -16.476 1.00 50.81 218 CYS A C 1
ATOM 1740 O O . CYS A 1 218 ? 20.307 -19.247 -15.429 1.00 50.81 218 CYS A O 1
ATOM 1742 N N . TYR A 1 219 ? 20.509 -19.745 -17.613 1.00 50.09 219 TYR A N 1
ATOM 1743 C CA . TYR A 1 219 ? 19.199 -20.375 -17.756 1.00 50.09 219 TYR A CA 1
ATOM 1744 C C . TYR A 1 219 ? 19.348 -21.779 -18.342 1.00 50.09 219 TYR A C 1
ATOM 1746 O O . TYR A 1 219 ? 19.567 -21.936 -19.542 1.00 50.09 219 TYR A O 1
ATOM 1754 N N . GLU A 1 220 ? 19.213 -22.793 -17.492 1.00 54.44 220 GLU A N 1
ATOM 1755 C CA . GLU A 1 220 ? 19.197 -24.208 -17.877 1.00 54.44 220 GLU A CA 1
ATOM 1756 C C . GLU A 1 220 ? 18.007 -24.881 -17.178 1.00 54.44 220 GLU A C 1
ATOM 1758 O O . GLU A 1 220 ? 17.686 -24.553 -16.041 1.00 54.44 220 GLU A O 1
ATOM 1763 N N . GLU A 1 221 ? 17.284 -25.764 -17.872 1.00 55.09 221 GLU A N 1
ATOM 1764 C CA . GLU A 1 221 ? 16.183 -26.570 -17.298 1.00 55.09 221 GLU A CA 1
ATOM 1765 C C . GLU A 1 221 ? 15.087 -25.782 -16.540 1.00 55.09 221 GLU A C 1
ATOM 1767 O O . GLU A 1 221 ? 14.471 -26.276 -15.596 1.00 55.09 221 GLU A O 1
ATOM 1772 N N . GLY A 1 222 ? 14.824 -24.534 -16.946 1.00 51.09 222 GLY A N 1
ATOM 1773 C CA . GLY A 1 222 ? 13.839 -23.671 -16.281 1.00 51.09 222 GLY A CA 1
ATOM 1774 C C . GLY A 1 222 ? 14.299 -23.141 -14.921 1.00 51.09 222 GLY A C 1
ATOM 1775 O O . GLY A 1 222 ? 13.476 -22.634 -14.159 1.00 51.09 222 GLY A O 1
ATOM 1776 N N . ARG A 1 223 ? 15.598 -23.251 -14.614 1.00 45.38 223 ARG A N 1
ATOM 1777 C CA . ARG A 1 223 ? 16.210 -22.757 -13.385 1.00 45.38 223 ARG A CA 1
ATOM 1778 C C . ARG A 1 223 ? 17.281 -21.712 -13.653 1.00 45.38 223 ARG A C 1
ATOM 1780 O O . ARG A 1 223 ? 17.986 -21.757 -14.662 1.00 45.38 223 ARG A O 1
ATOM 1787 N N . VAL A 1 224 ? 17.382 -20.755 -12.729 1.00 52.91 224 VAL A N 1
ATOM 1788 C CA . VAL A 1 224 ? 18.444 -19.749 -12.745 1.00 52.91 224 VAL A CA 1
ATOM 1789 C C . VAL A 1 224 ? 19.590 -20.256 -11.889 1.00 52.91 224 VAL A C 1
ATOM 1791 O O . VAL A 1 224 ? 19.500 -20.278 -10.662 1.00 52.91 224 VAL A O 1
ATOM 1794 N N . TYR A 1 225 ? 20.677 -20.651 -12.540 1.00 49.31 225 TYR A N 1
ATOM 1795 C CA . TYR A 1 225 ? 21.890 -21.080 -11.855 1.00 49.31 225 TYR A CA 1
ATOM 1796 C C . TYR A 1 225 ? 22.838 -19.891 -11.706 1.00 49.31 225 TYR A C 1
ATOM 1798 O O . TYR A 1 225 ? 23.261 -19.282 -12.691 1.00 49.31 225 TYR A O 1
ATOM 1806 N N . ILE A 1 226 ? 23.178 -19.555 -10.459 1.00 50.25 226 ILE A N 1
ATOM 1807 C CA . ILE A 1 226 ? 24.243 -18.599 -10.143 1.00 50.25 226 ILE A CA 1
ATOM 1808 C C . ILE A 1 226 ? 25.479 -19.415 -9.759 1.00 50.25 226 ILE A C 1
ATOM 1810 O O . ILE A 1 226 ? 25.700 -19.714 -8.589 1.00 50.25 226 ILE A O 1
ATOM 1814 N N . ASP A 1 227 ? 26.266 -19.812 -10.759 1.00 47.47 227 ASP A N 1
ATOM 1815 C CA . ASP A 1 227 ? 27.543 -20.491 -10.540 1.00 47.47 227 ASP A CA 1
ATOM 1816 C C . ASP A 1 227 ? 28.650 -19.462 -10.256 1.00 47.47 227 ASP A C 1
ATOM 1818 O O . ASP A 1 227 ? 29.131 -18.760 -11.149 1.00 47.47 227 ASP A O 1
ATOM 1822 N N . THR A 1 228 ? 29.042 -19.354 -8.987 1.00 51.06 228 THR A N 1
ATOM 1823 C CA . THR A 1 228 ? 30.120 -18.466 -8.523 1.00 51.06 228 THR A CA 1
ATOM 1824 C C . THR A 1 228 ? 31.500 -19.127 -8.558 1.00 51.06 228 THR A C 1
ATOM 1826 O O . THR A 1 228 ? 32.496 -18.466 -8.264 1.00 51.06 228 THR A O 1
ATOM 1829 N N . SER A 1 229 ? 31.597 -20.403 -8.948 1.00 49.12 229 SER A N 1
ATOM 1830 C CA . SER A 1 229 ? 32.849 -21.171 -8.903 1.00 49.12 229 SER A CA 1
ATOM 1831 C C . SER A 1 229 ? 33.840 -20.809 -10.017 1.00 49.12 229 SER A C 1
ATOM 1833 O O . SER A 1 229 ? 35.033 -21.088 -9.900 1.00 49.12 229 SER A O 1
ATOM 1835 N N . LEU A 1 230 ? 33.372 -20.142 -11.082 1.00 44.22 230 LEU A N 1
ATOM 1836 C CA . LEU A 1 230 ? 34.168 -19.821 -12.275 1.00 44.22 230 LEU A CA 1
ATOM 1837 C C . LEU A 1 230 ? 34.639 -18.358 -12.360 1.00 44.22 230 LEU A C 1
ATOM 1839 O O . LEU A 1 230 ? 35.201 -17.941 -13.377 1.00 44.22 230 LEU A O 1
ATOM 1843 N N . GLY A 1 231 ? 34.459 -17.565 -11.303 1.00 47.28 231 GLY A N 1
ATOM 1844 C CA . GLY A 1 231 ? 35.002 -16.211 -11.246 1.00 47.28 231 GLY A CA 1
ATOM 1845 C C . GLY A 1 231 ? 36.517 -16.226 -11.042 1.00 47.28 231 GLY A C 1
ATOM 1846 O O . GLY A 1 231 ? 36.990 -16.468 -9.935 1.00 47.28 231 GLY A O 1
ATOM 1847 N N . LYS A 1 232 ? 37.304 -15.901 -12.080 1.00 48.56 232 LYS A N 1
ATOM 1848 C CA . LYS A 1 232 ? 38.662 -15.383 -11.843 1.00 48.56 232 LYS A CA 1
ATOM 1849 C C . LYS A 1 232 ? 38.524 -14.161 -10.941 1.00 48.56 232 LYS A C 1
ATOM 1851 O O . LYS A 1 232 ? 37.689 -13.304 -11.227 1.00 48.56 232 LYS A O 1
ATOM 1856 N N . SER A 1 233 ? 39.338 -14.088 -9.889 1.00 44.88 233 SER A N 1
ATOM 1857 C CA . SER A 1 233 ? 39.440 -12.922 -9.014 1.00 44.88 233 SER A CA 1
ATOM 1858 C C . SER A 1 233 ? 39.672 -11.674 -9.864 1.00 44.88 233 SER A C 1
ATOM 1860 O O . SER A 1 233 ? 40.775 -11.440 -10.360 1.00 44.88 233 SER A O 1
ATOM 1862 N N . GLY A 1 234 ? 38.602 -10.919 -10.098 1.00 42.50 234 GLY A N 1
ATOM 1863 C CA . GLY A 1 234 ? 38.675 -9.610 -10.715 1.00 42.50 234 GLY A CA 1
ATOM 1864 C C . GLY A 1 234 ? 39.330 -8.670 -9.719 1.00 42.50 234 GLY A C 1
ATOM 1865 O O . GLY A 1 234 ? 38.894 -8.594 -8.574 1.00 42.50 234 GLY A O 1
ATOM 1866 N N . SER A 1 235 ? 40.391 -7.995 -10.147 1.00 36.66 235 SER A N 1
ATOM 1867 C CA . SER A 1 235 ? 41.026 -6.928 -9.387 1.00 36.66 235 SER A CA 1
ATOM 1868 C C . SER A 1 235 ? 40.093 -5.717 -9.338 1.00 36.66 235 SER A C 1
ATOM 1870 O O . SER A 1 235 ? 40.094 -4.894 -10.255 1.00 36.66 235 SER A O 1
ATOM 1872 N N . TYR A 1 236 ? 39.301 -5.630 -8.280 1.00 36.91 236 TYR A N 1
ATOM 1873 C CA . TYR A 1 236 ? 38.904 -4.363 -7.682 1.00 36.91 236 TYR A CA 1
ATOM 1874 C C . TYR A 1 236 ? 39.214 -4.439 -6.194 1.00 36.91 236 TYR A C 1
ATOM 1876 O O . TYR A 1 236 ? 38.869 -5.477 -5.585 1.00 36.91 236 TYR A O 1
#

Sequence (236 aa):
MPRPEIMHNFLGNKGNLGLCFIRRSRGQVVSNFFVSKHITDKTILSSLDNANIAPLYIYPNIDSDAHKKSFLDTTHWPPDVKKCGRVPNLNPEFVQEMEQKLGMTFTTENVGDLQSTFGPENIFTYIYAVLHSPTYRERYSELLKIDFPRLPLTSNIDLFRDLCVLGADLVALHLMEDNYEAASWNQGRDISPYLHLITHFTGGNNGTTIGSFSKSKCYEEGRVYIDTSLGKSGSY

pLDDT: mean 82.06, std 17.82, range [36.66, 98.0]